Protein AF-A0AA44J1Y9-F1 (afdb_monomer_lite)

Secondary structure (DSSP, 8-state):
----PPPPPHHHHHHHHHHHHHHHHHHHHHHHHHHHTT---TTHHHHHHHHHHHHHHHHHHHHHHHHHHHHHHHHHHHHHHHHHHHHHHHHHHHHHHHHHHHHHHHHHHHHHHHHHHHHHHHHHHHHHHHHHHHHHHHHTT------GGGSHHHHHHHHHHHHHHHHHTT--SSSEETTEE----TT--S-HHHHHHHHHHHHIIIIIHHHHHHHHHHSPP------

Foldseek 3Di:
DDDPDDQDALVRLVVVLVVLVVVLVVLVVVVVVCVVVVHDRPCPVVNVVSVVVNVVSVVSSVVNVVVVVVVVVVVVVVVVVVVVVVVVVVVVVVVVVVVVVVVVVVVVVVVVVVVVVVVLVVLVVVVVVLVVCQVVLVVLVQDDDDLVCSDPVNSVVLVLLVVQCVQVVVVDPAQDDVPDGHDDDPPDDDDSVVVSCVSRVCCVVVRVVVSVVSSVVVDDDPDPPPD

Sequence (227 aa):
MSQKVPLVSSDDLKAQKRVAEERLDVLRHEQVAALEEGREFEHNGEILLTSERIDALKKAVERAEKREDDARERRIRELERKRLEQIRSKAVSLVEKRNEALQDAEGAMSQTIEAIQRYLKANDDLAGMMQHAKPIFARHGVGDQEYSEFGVGNVQQRLSLYLSLAFDSLDLQQNHLGQVTWHSNPGVRGSWNENETKAISGLFNGVFLRGIDHVLKELPELADEKA

Radius of gyration: 49.11 Å; chains: 1; bounding box: 110×44×128 Å

Organism: NCBI:txid648995

pLDDT: mean 86.72, std 11.3, range [33.59, 97.88]

Structure (mmCIF, N/CA/C/O backbone):
data_AF-A0AA44J1Y9-F1
#
_entry.id   AF-A0AA44J1Y9-F1
#
loop_
_atom_site.group_PDB
_atom_site.id
_atom_site.type_symbol
_atom_site.label_atom_id
_atom_site.label_alt_id
_atom_site.label_comp_id
_atom_site.label_asym_id
_atom_site.label_entity_id
_atom_site.label_seq_id
_atom_site.pdbx_PDB_ins_code
_atom_site.Cartn_x
_atom_site.Cartn_y
_atom_site.Cartn_z
_atom_site.occupancy
_atom_site.B_iso_or_equiv
_atom_site.auth_seq_id
_atom_site.auth_comp_id
_atom_site.auth_asym_id
_atom_site.auth_atom_id
_atom_site.pdbx_PDB_model_num
ATOM 1 N N . MET A 1 1 ? -6.570 -27.097 53.087 1.00 33.59 1 MET A N 1
ATOM 2 C CA . MET A 1 1 ? -7.370 -26.658 51.925 1.00 33.59 1 MET A CA 1
ATOM 3 C C . MET A 1 1 ? -8.646 -26.027 52.456 1.00 33.59 1 MET A C 1
ATOM 5 O O . MET A 1 1 ? -9.456 -26.740 53.027 1.00 33.59 1 MET A O 1
ATOM 9 N N . SER A 1 2 ? -8.776 -24.701 52.389 1.00 36.69 2 SER A N 1
ATOM 10 C CA . SER A 1 2 ? -9.967 -24.007 52.895 1.00 36.69 2 SER A CA 1
ATOM 11 C C . SER A 1 2 ? -11.053 -24.063 51.822 1.00 36.69 2 SER A C 1
ATOM 13 O O . SER A 1 2 ? -10.869 -23.502 50.740 1.00 36.69 2 SER A O 1
ATOM 15 N N . GLN A 1 3 ? -12.138 -24.797 52.085 1.00 42.19 3 GLN A N 1
ATOM 16 C CA . GLN A 1 3 ? -13.338 -24.777 51.251 1.00 42.19 3 GLN A CA 1
ATOM 17 C C . GLN A 1 3 ? -13.877 -23.342 51.252 1.00 42.19 3 GLN A C 1
ATOM 19 O O . GLN A 1 3 ? -14.463 -22.886 52.231 1.00 42.19 3 GLN A O 1
ATOM 24 N N . LYS A 1 4 ? -13.629 -22.596 50.168 1.00 47.44 4 LYS A N 1
ATOM 25 C CA . LYS A 1 4 ? -14.239 -21.282 49.958 1.00 47.44 4 LYS A CA 1
ATOM 26 C C . LYS A 1 4 ? -15.742 -21.495 49.813 1.00 47.44 4 LYS A C 1
ATOM 28 O O . LYS A 1 4 ? -16.200 -21.926 48.760 1.00 47.44 4 LYS A O 1
ATOM 33 N N . VAL A 1 5 ? -16.481 -21.210 50.881 1.00 57.66 5 VAL A N 1
ATOM 34 C CA . VAL A 1 5 ? -17.943 -21.136 50.856 1.00 57.66 5 VAL A CA 1
ATOM 35 C C . VAL A 1 5 ? -18.339 -20.162 49.737 1.00 57.66 5 VAL A C 1
ATOM 37 O O . VAL A 1 5 ? -17.822 -19.037 49.719 1.00 57.66 5 VAL A O 1
ATOM 40 N N . PRO A 1 6 ? -19.185 -20.576 48.778 1.00 63.31 6 PRO A N 1
ATOM 41 C CA . PRO A 1 6 ? -19.657 -19.682 47.734 1.00 63.31 6 PRO A CA 1
ATOM 42 C C . PRO A 1 6 ? -20.404 -18.517 48.387 1.00 63.31 6 PRO A C 1
ATOM 44 O O . PRO A 1 6 ? -21.289 -18.703 49.220 1.00 63.31 6 PRO A O 1
ATOM 47 N N . LEU A 1 7 ? -19.981 -17.301 48.056 1.00 73.56 7 LEU A N 1
ATOM 48 C CA . LEU A 1 7 ? -20.590 -16.084 48.573 1.00 73.56 7 LEU A CA 1
ATOM 49 C C . LEU A 1 7 ? -21.950 -15.886 47.898 1.00 73.56 7 LEU A C 1
ATOM 51 O O . LEU A 1 7 ? -22.040 -15.952 46.676 1.00 73.56 7 LEU A O 1
ATOM 55 N N . VAL A 1 8 ? -22.978 -15.639 48.707 1.00 81.25 8 VAL A N 1
ATOM 56 C CA . VAL A 1 8 ? -24.351 -15.360 48.262 1.00 81.25 8 VAL A CA 1
ATOM 57 C C . VAL A 1 8 ? -24.379 -14.071 47.425 1.00 81.25 8 VAL A C 1
ATOM 59 O O . VAL A 1 8 ? -23.669 -13.114 47.764 1.00 81.25 8 VAL A O 1
ATOM 62 N N . SER A 1 9 ? -25.157 -14.060 46.336 1.00 85.69 9 SER A N 1
ATOM 63 C CA . SER A 1 9 ? -25.269 -12.911 45.426 1.00 85.69 9 SER A CA 1
ATOM 64 C C . SER A 1 9 ? -25.980 -11.722 46.082 1.00 85.69 9 SER A C 1
ATOM 66 O O . SER A 1 9 ? -26.717 -11.886 47.061 1.00 85.69 9 SER A O 1
ATOM 68 N N . SER A 1 10 ? -25.766 -10.511 45.558 1.00 87.31 10 SER A N 1
ATOM 69 C CA . SER A 1 10 ? -26.481 -9.325 46.047 1.00 87.31 10 SER A CA 1
ATOM 70 C C . SER A 1 10 ? -28.001 -9.462 45.881 1.00 87.31 10 SER A C 1
ATOM 72 O O . SER A 1 10 ? -28.746 -9.051 46.772 1.00 87.31 10 SER A O 1
ATOM 74 N N . ASP A 1 11 ? -28.459 -10.111 44.809 1.00 86.94 11 ASP A N 1
ATOM 75 C CA . ASP A 1 11 ? -29.877 -10.347 44.524 1.00 86.94 11 ASP A CA 1
ATOM 76 C C . ASP A 1 11 ? -30.517 -11.331 45.512 1.00 86.94 11 ASP A C 1
ATOM 78 O O . ASP A 1 11 ? -31.601 -11.063 46.037 1.00 86.94 11 ASP A O 1
ATOM 82 N N . ASP A 1 12 ? -29.818 -12.413 45.864 1.00 88.38 12 ASP A N 1
ATOM 83 C CA . ASP A 1 12 ? -30.281 -13.365 46.881 1.00 88.38 12 ASP A CA 1
ATOM 84 C C . ASP A 1 12 ? -30.374 -12.704 48.268 1.00 88.38 12 ASP A C 1
ATOM 86 O O . ASP A 1 12 ? -31.326 -12.932 49.018 1.00 88.38 12 ASP A O 1
ATOM 90 N N . LEU A 1 13 ? -29.410 -11.842 48.618 1.00 89.00 13 LEU A N 1
ATOM 91 C CA . LEU A 1 13 ? -29.427 -11.095 49.881 1.00 89.00 13 LEU A CA 1
ATOM 92 C C . LEU A 1 13 ? -30.537 -10.034 49.911 1.00 89.00 13 LEU A C 1
ATOM 94 O O . LEU A 1 13 ? -31.159 -9.835 50.955 1.00 89.00 13 LEU A O 1
ATOM 98 N N . LYS A 1 14 ? -30.836 -9.386 48.777 1.00 90.12 14 LYS A N 1
ATOM 99 C CA . LYS A 1 14 ? -31.989 -8.478 48.633 1.00 90.12 14 LYS A CA 1
ATOM 100 C C . LYS A 1 14 ? -33.311 -9.221 48.785 1.00 90.12 14 LYS A C 1
ATOM 102 O O . LYS A 1 14 ? -34.207 -8.709 49.453 1.00 90.12 14 LYS A O 1
ATOM 107 N N . ALA A 1 15 ? -33.431 -10.417 48.211 1.00 91.44 15 ALA A N 1
ATOM 108 C CA . ALA A 1 15 ? -34.616 -11.255 48.362 1.00 91.44 15 ALA A CA 1
ATOM 109 C C . ALA A 1 15 ? -34.821 -11.668 49.828 1.00 91.44 15 ALA A C 1
ATOM 111 O O . ALA A 1 15 ? -35.907 -11.492 50.373 1.00 91.44 15 ALA A O 1
ATOM 112 N N . GLN A 1 16 ? -33.759 -12.117 50.506 1.00 89.50 16 GLN A N 1
ATOM 113 C CA . GLN A 1 16 ? -33.808 -12.439 51.938 1.00 89.50 16 GLN A CA 1
ATOM 114 C C . GLN A 1 16 ? -34.149 -11.222 52.804 1.00 89.50 16 GLN A C 1
ATOM 116 O O . GLN A 1 16 ? -34.868 -11.358 53.793 1.00 89.50 16 GLN A O 1
ATOM 121 N N . LYS A 1 17 ? -33.648 -10.037 52.436 1.00 92.44 17 LYS A N 1
ATOM 122 C CA . LYS A 1 17 ? -33.979 -8.781 53.109 1.00 92.44 17 LYS A CA 1
ATOM 123 C C . LYS A 1 17 ? -35.464 -8.445 52.958 1.00 92.44 17 LYS A C 1
ATOM 125 O O . LYS A 1 17 ? -36.093 -8.177 53.972 1.00 92.44 17 LYS A O 1
ATOM 130 N N . ARG A 1 18 ? -36.029 -8.531 51.745 1.00 92.62 18 ARG A N 1
ATOM 131 C CA . ARG A 1 18 ? -37.467 -8.294 51.511 1.00 92.62 18 ARG A CA 1
ATOM 132 C C . ARG A 1 18 ? -38.344 -9.235 52.329 1.00 92.62 18 ARG A C 1
ATOM 134 O O . ARG A 1 18 ? -39.249 -8.772 53.003 1.00 92.62 18 ARG A O 1
ATOM 141 N N . VAL A 1 19 ? -38.018 -10.528 52.352 1.00 93.12 19 VAL A N 1
ATOM 142 C CA . VAL A 1 19 ? -38.755 -11.518 53.159 1.00 93.12 19 VAL A CA 1
ATOM 143 C C . VAL A 1 19 ? -38.681 -11.193 54.659 1.00 93.12 19 VAL A C 1
ATOM 145 O O . VAL A 1 19 ? -39.656 -11.367 55.385 1.00 93.12 19 VAL A O 1
ATOM 148 N N . ALA A 1 20 ? -37.531 -10.714 55.146 1.00 90.62 20 ALA A N 1
ATOM 149 C CA . ALA A 1 20 ? -37.386 -10.301 56.541 1.00 90.62 20 ALA A CA 1
ATOM 150 C C . ALA A 1 20 ? -38.154 -9.003 56.855 1.00 90.62 20 ALA A C 1
ATOM 152 O O . ALA A 1 20 ? -38.749 -8.912 57.926 1.00 90.62 20 ALA A O 1
ATOM 153 N N . GLU A 1 21 ? -38.171 -8.032 55.935 1.00 91.56 21 GLU A N 1
ATOM 154 C CA . GLU A 1 21 ? -38.978 -6.805 56.033 1.00 91.56 21 GLU A CA 1
ATOM 155 C C . GLU A 1 21 ? -40.479 -7.138 56.069 1.00 91.56 21 GLU A C 1
ATOM 157 O O . GLU A 1 21 ? -41.170 -6.708 56.986 1.00 91.56 21 GLU A O 1
ATOM 162 N N . GLU A 1 22 ? -40.954 -8.004 55.170 1.00 93.31 22 GLU A N 1
ATOM 163 C CA . GLU A 1 22 ? -42.343 -8.486 55.150 1.00 93.31 22 GLU A CA 1
ATOM 164 C C . GLU A 1 22 ? -42.725 -9.186 56.466 1.00 93.31 22 GLU A C 1
ATOM 166 O O . GLU A 1 22 ? -43.792 -8.929 57.024 1.00 93.31 22 GLU A O 1
ATOM 171 N N . ARG A 1 23 ? -41.845 -10.034 57.022 1.00 91.81 23 ARG A N 1
ATOM 172 C CA . ARG A 1 23 ? -42.087 -10.685 58.323 1.00 91.81 23 ARG A CA 1
ATOM 173 C C . ARG A 1 23 ? -42.119 -9.680 59.474 1.00 91.81 23 ARG A C 1
ATOM 175 O O . ARG A 1 23 ? -42.925 -9.848 60.387 1.00 91.81 23 ARG A O 1
ATOM 182 N N . LEU A 1 24 ? -41.261 -8.661 59.449 1.00 91.56 24 LEU A N 1
ATOM 183 C CA . LEU A 1 24 ? -41.256 -7.609 60.464 1.00 91.56 24 LEU A CA 1
ATOM 184 C C . LEU A 1 24 ? -42.553 -6.793 60.424 1.00 91.56 24 LEU A C 1
ATOM 186 O O . LEU A 1 24 ? -43.094 -6.475 61.481 1.00 91.56 24 LEU A O 1
ATOM 190 N N . ASP A 1 25 ? -43.059 -6.486 59.232 1.00 91.44 25 ASP A N 1
ATOM 191 C CA . ASP A 1 25 ? -44.311 -5.749 59.058 1.00 91.44 25 ASP A CA 1
ATOM 192 C C . ASP A 1 25 ? -45.516 -6.555 59.559 1.00 91.44 25 ASP A C 1
ATOM 194 O O . ASP A 1 25 ? -46.358 -6.010 60.275 1.00 91.44 25 ASP A O 1
ATOM 198 N N . VAL A 1 26 ? -45.555 -7.867 59.287 1.00 92.62 26 VAL A N 1
ATOM 199 C CA . VAL A 1 26 ? -46.568 -8.779 59.852 1.00 92.62 26 VAL A CA 1
ATOM 200 C C . VAL A 1 26 ? -46.508 -8.787 61.383 1.00 92.62 26 VAL A C 1
ATOM 202 O O . VAL A 1 26 ? -47.526 -8.561 62.031 1.00 92.62 26 VAL A O 1
ATOM 205 N N . LEU A 1 27 ? -45.319 -8.965 61.969 1.00 89.56 27 LEU A N 1
ATOM 206 C CA . LEU A 1 27 ? -45.142 -8.982 63.427 1.00 89.56 27 LEU A CA 1
ATOM 207 C C . LEU A 1 27 ? -45.538 -7.651 64.084 1.00 89.56 27 LEU A C 1
ATOM 209 O O . LEU A 1 27 ? -46.117 -7.639 65.168 1.00 89.56 27 LEU A O 1
ATOM 213 N N . ARG A 1 28 ? -45.245 -6.518 63.437 1.00 88.69 28 ARG A N 1
ATOM 214 C CA . ARG A 1 28 ? -45.662 -5.192 63.918 1.00 88.69 28 ARG A CA 1
ATOM 215 C C . ARG A 1 28 ? -47.172 -5.008 63.843 1.00 88.69 28 ARG A C 1
ATOM 217 O O . ARG A 1 28 ? -47.746 -4.414 64.748 1.00 88.69 28 ARG A O 1
ATOM 224 N N . HIS A 1 29 ? -47.816 -5.515 62.796 1.00 90.38 29 HIS A N 1
ATOM 225 C CA . HIS A 1 29 ? -49.270 -5.470 62.683 1.00 90.38 29 HIS A CA 1
ATOM 226 C C . HIS A 1 29 ? -49.948 -6.321 63.768 1.00 90.38 29 HIS A C 1
ATOM 228 O O . HIS A 1 29 ? -50.878 -5.850 64.418 1.00 90.38 29 HIS A O 1
ATOM 234 N N . GLU A 1 30 ? -49.430 -7.524 64.035 1.00 88.19 30 GLU A N 1
ATOM 235 C CA . GLU A 1 30 ? -49.893 -8.395 65.126 1.00 88.19 30 GLU A CA 1
ATOM 236 C C . GLU A 1 30 ? -49.693 -7.751 66.509 1.00 88.19 30 GLU A C 1
ATOM 238 O O . GLU A 1 30 ? -50.572 -7.835 67.365 1.00 88.19 30 GLU A O 1
ATOM 243 N N . GLN A 1 31 ? -48.570 -7.056 66.724 1.00 87.06 31 GLN A N 1
ATOM 244 C CA . GLN A 1 31 ? -48.308 -6.307 67.956 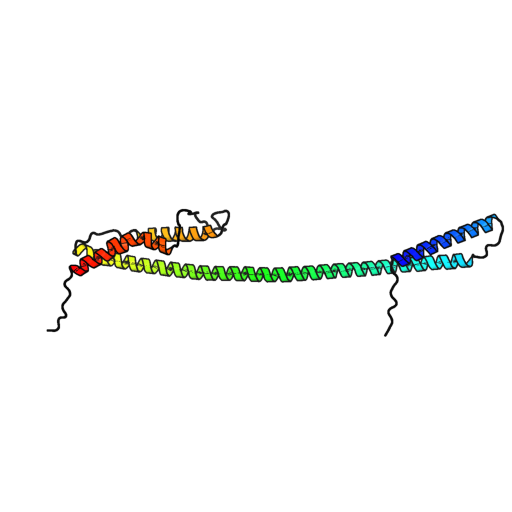1.00 87.06 31 GLN A CA 1
ATOM 245 C C . GLN A 1 31 ? -49.314 -5.167 68.160 1.00 87.06 31 GLN A C 1
ATOM 247 O O . GLN A 1 31 ? -49.804 -4.975 69.272 1.00 87.06 31 GLN A O 1
ATOM 252 N N . VAL A 1 32 ? -49.637 -4.418 67.099 1.00 88.38 32 VAL A N 1
ATOM 253 C CA . VAL A 1 32 ? -50.649 -3.351 67.148 1.00 88.38 32 VAL A CA 1
ATOM 254 C C . VAL A 1 32 ? -52.028 -3.930 67.462 1.00 88.38 32 VAL A C 1
ATOM 256 O O . VAL A 1 32 ? -52.687 -3.431 68.368 1.00 88.38 32 VAL A O 1
ATOM 259 N N . ALA A 1 33 ? -52.426 -5.020 66.802 1.00 87.50 33 ALA A N 1
ATOM 260 C CA . ALA A 1 33 ? -53.703 -5.683 67.067 1.00 87.50 33 ALA A CA 1
ATOM 261 C C . ALA A 1 33 ? -53.805 -6.199 68.516 1.00 87.50 33 ALA A C 1
ATOM 263 O O . ALA A 1 33 ? -54.815 -5.988 69.184 1.00 87.50 33 ALA A O 1
ATOM 264 N N . ALA A 1 34 ? -52.738 -6.809 69.046 1.00 84.62 34 ALA A N 1
ATOM 265 C CA . ALA A 1 34 ? -52.695 -7.259 70.439 1.00 84.62 34 ALA A CA 1
ATOM 266 C C . ALA A 1 34 ? -52.829 -6.091 71.435 1.00 84.62 34 ALA A C 1
ATOM 268 O O . ALA A 1 34 ? -53.550 -6.209 72.426 1.00 84.62 34 ALA A O 1
ATOM 269 N N . LEU A 1 35 ? -52.188 -4.950 71.150 1.00 85.50 35 LEU A N 1
ATOM 270 C CA . LEU A 1 35 ? -52.312 -3.731 71.955 1.00 85.50 35 LEU A CA 1
ATOM 271 C C . LEU A 1 35 ? -53.730 -3.143 71.911 1.00 85.50 35 LEU A C 1
ATOM 273 O O . LEU A 1 35 ? -54.240 -2.728 72.951 1.00 85.50 35 LEU A O 1
ATOM 277 N N . GLU A 1 36 ? -54.373 -3.124 70.741 1.00 84.50 36 GLU A N 1
ATOM 278 C CA . GLU A 1 36 ? -55.756 -2.650 70.572 1.00 84.50 36 GLU A CA 1
ATOM 279 C C . GLU A 1 36 ? -56.771 -3.527 71.323 1.00 84.50 36 GLU A C 1
ATOM 281 O O . GLU A 1 36 ? -57.748 -3.021 71.876 1.00 84.50 36 GLU A O 1
ATOM 286 N N . GLU A 1 37 ? -56.519 -4.833 71.399 1.00 85.69 37 GLU A N 1
ATOM 287 C CA . GLU A 1 37 ? -57.368 -5.806 72.094 1.00 85.69 37 GLU A CA 1
ATOM 288 C C . GLU A 1 37 ? -57.028 -5.975 73.587 1.00 85.69 37 GLU A C 1
ATOM 290 O O . GLU A 1 37 ? -57.700 -6.732 74.292 1.00 85.69 37 GLU A O 1
ATOM 295 N N . GLY A 1 38 ? -55.989 -5.293 74.083 1.00 76.50 38 GLY A N 1
ATOM 296 C CA . GLY A 1 38 ? -55.545 -5.372 75.478 1.00 76.50 38 GLY A CA 1
ATOM 297 C C . GLY A 1 38 ? -54.912 -6.714 75.867 1.00 76.50 38 GLY A C 1
ATOM 298 O O . GLY A 1 38 ? -54.925 -7.075 77.045 1.00 76.50 38 GLY A O 1
ATOM 299 N N . ARG A 1 39 ? -54.381 -7.464 74.894 1.00 83.44 39 ARG A N 1
ATOM 300 C CA . ARG A 1 39 ? -53.685 -8.745 75.093 1.00 83.44 39 ARG A CA 1
ATOM 301 C C . ARG A 1 39 ? -52.169 -8.538 75.132 1.00 83.44 39 ARG A C 1
ATOM 303 O O . ARG A 1 39 ? -51.634 -7.645 74.478 1.00 83.44 39 ARG A O 1
ATOM 310 N N . GLU A 1 40 ? -51.456 -9.372 75.889 1.00 76.00 40 GLU A N 1
ATOM 311 C CA . GLU A 1 40 ? -49.990 -9.374 75.849 1.00 76.00 40 GLU A CA 1
ATOM 312 C C . GLU A 1 40 ? -49.496 -9.942 74.513 1.00 76.00 40 GLU A C 1
ATOM 314 O O . GLU A 1 40 ? -49.974 -10.971 74.038 1.00 76.00 40 GLU A O 1
ATOM 319 N N . PHE A 1 41 ? -48.530 -9.261 73.898 1.00 82.12 41 PHE A N 1
ATOM 320 C CA . PHE A 1 41 ? -47.906 -9.714 72.660 1.00 82.12 41 PHE A CA 1
ATOM 321 C C . PHE A 1 41 ? -46.695 -10.607 72.959 1.00 82.12 41 PHE A C 1
ATOM 323 O O . PHE A 1 41 ? -45.686 -10.148 73.499 1.00 82.12 41 PHE A O 1
ATOM 330 N N . GLU A 1 42 ? -46.779 -11.877 72.567 1.00 78.31 42 GLU A N 1
ATOM 331 C CA . GLU A 1 42 ? -45.790 -12.907 72.915 1.00 78.31 42 GLU A CA 1
ATOM 332 C C . GLU A 1 42 ? -44.485 -12.818 72.093 1.00 78.31 42 GLU A C 1
ATOM 334 O O . GLU A 1 42 ? -43.432 -13.268 72.546 1.00 78.31 42 GLU A O 1
ATOM 339 N N . HIS A 1 43 ? -44.501 -12.177 70.916 1.00 82.69 43 HIS A N 1
ATOM 340 C CA . HIS A 1 43 ? -43.392 -12.224 69.946 1.00 82.69 43 HIS A CA 1
ATOM 341 C C . HIS A 1 43 ? -42.473 -10.984 69.942 1.00 82.69 43 HIS A C 1
ATOM 343 O O . HIS A 1 43 ? -41.770 -10.727 68.963 1.00 82.69 43 HIS A O 1
ATOM 349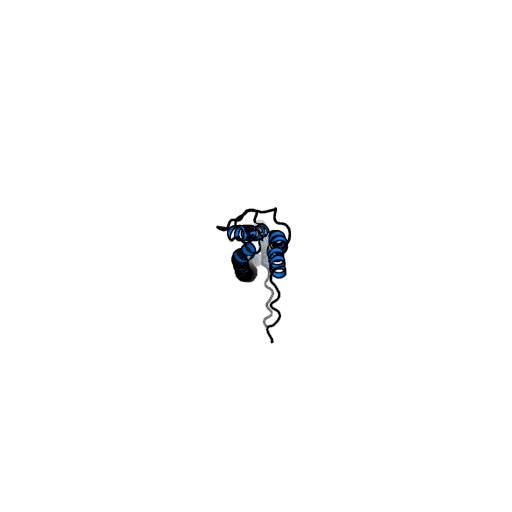 N N . ASN A 1 44 ? -42.412 -10.202 71.029 1.00 78.62 44 ASN A N 1
ATOM 350 C CA . ASN A 1 44 ? -41.547 -9.007 71.107 1.00 78.62 44 ASN A CA 1
ATOM 351 C C . ASN A 1 44 ? -40.059 -9.309 70.815 1.00 78.62 44 ASN A C 1
ATOM 353 O O . ASN A 1 44 ? -39.366 -8.502 70.193 1.00 78.62 44 ASN A O 1
ATOM 357 N N . GLY A 1 45 ? -39.568 -10.485 71.222 1.00 82.31 45 GLY A N 1
ATOM 358 C CA . GLY A 1 45 ? -38.202 -10.928 70.921 1.00 82.31 45 GLY A CA 1
ATOM 359 C C . GLY A 1 45 ? -37.960 -11.204 69.431 1.00 82.31 45 GLY A C 1
ATOM 360 O O . GLY A 1 45 ? -36.871 -10.931 68.926 1.00 82.31 45 GLY A O 1
ATOM 361 N N . GLU A 1 46 ? -38.974 -11.676 68.697 1.00 84.50 46 GLU A N 1
ATOM 362 C CA . GLU A 1 46 ? -38.875 -11.920 67.251 1.00 84.50 46 GLU A CA 1
ATOM 363 C C . GLU A 1 46 ? -38.765 -10.616 66.458 1.00 84.50 46 GLU A C 1
ATOM 365 O O . GLU A 1 46 ? -38.050 -10.576 65.457 1.00 84.50 46 GLU A O 1
ATOM 370 N N . ILE A 1 47 ? -39.408 -9.535 66.915 1.00 85.44 47 ILE A N 1
ATOM 371 C CA . ILE A 1 47 ? -39.283 -8.199 66.308 1.00 85.44 47 ILE A CA 1
ATOM 372 C C . ILE A 1 47 ? -37.836 -7.702 66.400 1.00 85.44 47 ILE A C 1
ATOM 374 O O . ILE A 1 47 ? -37.275 -7.264 65.395 1.00 85.44 47 ILE A O 1
ATOM 378 N N . LEU A 1 48 ? -37.216 -7.807 67.581 1.00 87.62 48 LEU A N 1
ATOM 379 C CA . LEU A 1 48 ? -35.815 -7.423 67.796 1.00 87.62 48 LEU A CA 1
ATOM 380 C C . LEU A 1 48 ? -34.867 -8.244 66.914 1.00 87.62 48 LEU A C 1
ATOM 382 O O . LEU A 1 48 ? -34.085 -7.672 66.157 1.00 87.62 48 LEU A O 1
ATOM 386 N N . LEU A 1 49 ? -35.000 -9.573 66.934 1.00 89.69 49 LEU A N 1
ATOM 387 C CA . LEU A 1 49 ? -34.174 -10.472 66.122 1.00 89.69 49 LEU A CA 1
ATOM 388 C C . LEU A 1 49 ? -34.355 -10.234 64.617 1.00 89.69 49 LEU A C 1
ATOM 390 O O . LEU A 1 49 ? -33.384 -10.261 63.859 1.00 89.69 49 LEU A O 1
ATOM 394 N N . THR A 1 50 ? -35.585 -9.980 64.164 1.00 88.44 50 THR A N 1
ATOM 395 C CA . THR A 1 50 ? -35.870 -9.710 62.747 1.00 88.44 50 THR A CA 1
ATOM 396 C C . THR A 1 50 ? -35.332 -8.340 62.329 1.00 88.44 50 THR A C 1
ATOM 398 O O . THR A 1 50 ? -34.762 -8.221 61.246 1.00 88.44 50 THR A O 1
ATOM 401 N N . SER A 1 51 ? -35.414 -7.328 63.199 1.00 88.44 51 SER A N 1
ATOM 402 C CA . SER A 1 51 ? -34.809 -6.007 62.976 1.00 88.44 51 SER A CA 1
ATOM 403 C C . SER A 1 51 ? -33.285 -6.092 62.854 1.00 88.44 51 SER A C 1
ATOM 405 O O . SER A 1 51 ? -32.713 -5.592 61.886 1.00 88.44 51 SER A O 1
ATOM 407 N N . GLU A 1 52 ? -32.616 -6.779 63.783 1.00 91.31 52 GLU A N 1
ATOM 408 C CA . GLU A 1 52 ? -31.163 -6.995 63.728 1.00 91.31 52 GLU A CA 1
ATOM 409 C C . GLU A 1 52 ? -30.754 -7.790 62.482 1.00 91.31 52 GLU A C 1
ATOM 411 O O . GLU A 1 52 ? -29.745 -7.487 61.836 1.00 91.31 52 GLU A O 1
ATOM 416 N N . ARG A 1 53 ? -31.566 -8.780 62.093 1.00 91.69 53 ARG A N 1
ATOM 417 C CA . ARG A 1 53 ? -31.372 -9.539 60.856 1.00 91.69 53 ARG A CA 1
ATOM 418 C C . ARG A 1 53 ? -31.489 -8.647 59.620 1.00 91.69 53 ARG A C 1
ATOM 420 O O . ARG A 1 53 ? -30.671 -8.797 58.714 1.00 91.69 53 ARG A O 1
ATOM 427 N N . ILE A 1 54 ? -32.446 -7.720 59.567 1.00 91.38 54 ILE A N 1
ATOM 428 C CA . ILE A 1 54 ? -32.580 -6.752 58.464 1.00 91.38 54 ILE A CA 1
ATOM 429 C C . ILE A 1 54 ? -31.350 -5.843 58.391 1.00 91.38 54 ILE A C 1
ATOM 431 O O . ILE A 1 54 ? -30.813 -5.644 57.300 1.00 91.38 54 ILE A O 1
ATOM 435 N N . ASP A 1 55 ? -30.846 -5.350 59.523 1.00 91.88 55 ASP A N 1
ATOM 436 C CA . ASP A 1 55 ? -29.640 -4.513 59.558 1.00 91.88 55 ASP A CA 1
ATOM 437 C C . ASP A 1 55 ? -28.385 -5.276 59.113 1.00 91.88 55 ASP A C 1
ATOM 439 O O . ASP A 1 55 ? -27.554 -4.754 58.355 1.00 91.88 55 ASP A O 1
ATOM 443 N N . ALA A 1 56 ? -28.252 -6.534 59.538 1.00 92.31 56 ALA A N 1
ATOM 444 C CA . ALA A 1 56 ? -27.188 -7.422 59.086 1.00 92.31 56 ALA A CA 1
ATOM 445 C C . ALA A 1 56 ? -27.285 -7.694 57.575 1.00 92.31 56 ALA A C 1
ATOM 447 O O . ALA A 1 56 ? -26.275 -7.604 56.871 1.00 92.31 56 ALA A O 1
ATOM 448 N N . LEU A 1 57 ? -28.492 -7.962 57.062 1.00 91.62 57 LEU A N 1
ATOM 449 C CA . LEU A 1 57 ? -28.747 -8.175 55.636 1.00 91.62 57 LEU A CA 1
ATOM 450 C C . LEU A 1 57 ? -28.482 -6.910 54.819 1.00 91.62 57 LEU A C 1
ATOM 452 O O . LEU A 1 57 ? -27.865 -7.000 53.764 1.00 91.62 57 LEU A O 1
ATOM 456 N N . LYS A 1 58 ? -28.845 -5.725 55.315 1.00 93.44 58 LYS A N 1
ATOM 457 C CA . LYS A 1 58 ? -28.552 -4.447 54.653 1.00 93.44 58 LYS A CA 1
ATOM 458 C C . LYS A 1 58 ? -27.046 -4.246 54.467 1.00 93.44 58 LYS A C 1
ATOM 460 O O . LYS A 1 58 ? -26.593 -4.015 53.349 1.00 93.44 58 LYS A O 1
ATOM 465 N N . LYS A 1 59 ? -26.256 -4.436 55.530 1.00 93.12 59 LYS A N 1
ATOM 466 C CA . LYS A 1 59 ? -24.784 -4.374 55.449 1.00 93.12 59 LYS A CA 1
ATOM 467 C C . LYS A 1 59 ? -24.205 -5.469 54.548 1.00 93.12 59 LYS A C 1
ATOM 469 O O . LYS A 1 59 ? -23.182 -5.253 53.896 1.00 93.12 59 LYS A O 1
ATOM 474 N N . ALA A 1 60 ? -24.817 -6.654 54.522 1.00 90.19 60 ALA A N 1
ATOM 475 C CA . ALA A 1 60 ? -24.398 -7.746 53.649 1.00 90.19 60 ALA A CA 1
ATOM 476 C C . ALA A 1 60 ? -24.665 -7.433 52.166 1.00 90.19 60 ALA A C 1
ATOM 478 O O . ALA A 1 60 ? -23.781 -7.685 51.349 1.00 90.19 60 ALA A O 1
ATOM 479 N N . VAL A 1 61 ? -25.819 -6.837 51.836 1.00 92.12 61 VAL A N 1
ATOM 480 C CA . VAL A 1 61 ? -26.169 -6.372 50.482 1.00 92.12 61 VAL A CA 1
ATOM 481 C C . VAL A 1 61 ? -25.169 -5.324 50.006 1.00 92.12 61 VAL A C 1
ATOM 483 O O . VAL A 1 61 ? -24.551 -5.533 48.969 1.00 92.12 61 VAL A O 1
ATOM 486 N N . GLU A 1 62 ? -24.909 -4.273 50.790 1.00 92.44 62 GLU A N 1
ATOM 487 C CA . GLU A 1 62 ? -23.952 -3.214 50.416 1.00 92.44 62 GLU A CA 1
ATOM 488 C C . GLU A 1 62 ? -22.549 -3.781 50.121 1.00 92.44 62 GLU A C 1
ATOM 490 O O . GLU A 1 62 ? -21.879 -3.400 49.158 1.00 92.44 62 GLU A O 1
ATOM 495 N N . ARG A 1 63 ? -22.089 -4.748 50.928 1.00 90.56 63 ARG A N 1
ATOM 496 C CA . ARG A 1 63 ? -20.808 -5.436 50.695 1.00 90.56 63 ARG A CA 1
ATOM 497 C C . ARG A 1 63 ? -20.848 -6.366 49.483 1.00 90.56 63 ARG A C 1
ATOM 499 O O . ARG A 1 63 ? -19.812 -6.573 48.853 1.00 90.56 63 ARG A O 1
ATOM 506 N N . ALA A 1 64 ? -21.983 -6.995 49.194 1.00 90.12 64 ALA A N 1
ATOM 507 C CA . ALA A 1 64 ? -22.141 -7.859 48.031 1.00 90.12 64 ALA A CA 1
ATOM 508 C C . ALA A 1 64 ? -22.137 -7.041 46.736 1.00 90.12 64 ALA A C 1
ATOM 510 O O . ALA A 1 64 ? -21.331 -7.348 45.862 1.00 90.12 64 ALA A O 1
ATOM 511 N N . GLU A 1 65 ? -22.910 -5.957 46.675 1.00 90.94 65 GLU A N 1
ATOM 512 C CA . GLU A 1 65 ? -22.948 -5.028 45.538 1.00 90.94 65 GLU A CA 1
ATOM 513 C C . GLU A 1 65 ? -21.564 -4.453 45.247 1.00 90.94 65 GLU A C 1
ATOM 515 O O . GLU A 1 65 ? -21.059 -4.597 44.138 1.00 90.94 65 GLU A O 1
ATOM 520 N N . LYS A 1 66 ? -20.870 -3.936 46.271 1.00 93.38 66 LYS A N 1
ATOM 521 C CA . LYS A 1 66 ? -19.514 -3.401 46.094 1.00 93.38 66 LYS A CA 1
ATOM 522 C C . LYS A 1 66 ? -18.542 -4.427 45.500 1.00 93.38 66 LYS A C 1
ATOM 524 O O . LYS A 1 66 ? -17.725 -4.089 44.652 1.00 93.38 66 LYS A O 1
ATOM 529 N N . ARG A 1 67 ? -18.616 -5.694 45.928 1.00 90.31 67 ARG A N 1
ATOM 530 C CA . ARG A 1 67 ? -17.759 -6.764 45.382 1.00 90.31 67 ARG A CA 1
ATOM 531 C C . ARG A 1 67 ? -18.122 -7.121 43.944 1.00 90.31 67 ARG A C 1
ATOM 533 O O . ARG A 1 67 ? -17.224 -7.439 43.166 1.00 90.31 67 ARG A O 1
ATOM 540 N N . GLU A 1 68 ? -19.408 -7.128 43.613 1.00 90.31 68 GLU A N 1
ATOM 541 C CA . GLU A 1 68 ? -19.895 -7.406 42.261 1.00 90.31 68 GLU A CA 1
ATOM 542 C C . GLU A 1 68 ? -19.507 -6.285 41.291 1.00 90.31 68 GLU A C 1
ATOM 544 O O . GLU A 1 68 ? -19.025 -6.582 40.195 1.00 90.31 68 GLU A O 1
ATOM 549 N N . ASP A 1 69 ? -19.615 -5.028 41.718 1.00 91.19 69 ASP A N 1
ATOM 550 C CA . ASP A 1 69 ? -19.182 -3.859 40.951 1.00 91.19 69 ASP A CA 1
ATOM 551 C C . ASP A 1 69 ? -17.662 -3.848 40.760 1.00 91.19 69 ASP A C 1
ATOM 553 O O . ASP A 1 69 ? -17.193 -3.773 39.623 1.00 91.19 69 ASP A O 1
ATOM 557 N N . ASP A 1 70 ? -16.880 -4.064 41.825 1.00 92.81 70 ASP A N 1
ATOM 558 C CA . ASP A 1 70 ? -15.419 -4.197 41.734 1.00 92.81 70 ASP A CA 1
ATOM 559 C C . ASP A 1 70 ? -15.017 -5.332 40.770 1.00 92.81 70 ASP A C 1
ATOM 561 O O . ASP A 1 70 ? -14.066 -5.209 39.992 1.00 92.81 70 ASP A O 1
ATOM 565 N N . ALA A 1 71 ? -15.726 -6.466 40.808 1.00 90.56 71 ALA A N 1
ATOM 566 C CA . ALA A 1 71 ? -15.478 -7.590 39.910 1.00 90.56 71 ALA A CA 1
ATOM 567 C C . ALA A 1 71 ? -15.858 -7.260 38.460 1.00 90.56 71 ALA A C 1
ATOM 569 O O . ALA A 1 71 ? -15.142 -7.658 37.536 1.00 90.56 71 ALA A O 1
ATOM 570 N N . ARG A 1 72 ? -16.957 -6.531 38.245 1.00 90.19 72 ARG A N 1
ATOM 571 C CA . ARG A 1 72 ? -17.393 -6.075 36.922 1.00 90.19 72 ARG A CA 1
ATOM 572 C C . ARG A 1 72 ? -16.396 -5.086 36.333 1.00 90.19 72 ARG A C 1
ATOM 574 O O . ARG A 1 72 ? -15.970 -5.281 35.197 1.00 90.19 72 ARG A O 1
ATOM 581 N N . GLU A 1 73 ? -15.960 -4.095 37.104 1.00 93.06 73 GLU A N 1
ATOM 582 C CA . GLU A 1 73 ? -14.945 -3.134 36.672 1.00 93.06 73 GLU A CA 1
ATOM 583 C C . GLU A 1 73 ? -13.630 -3.820 36.306 1.00 93.06 73 GLU A C 1
ATOM 585 O O . GLU A 1 73 ? -13.051 -3.520 35.263 1.00 93.06 73 GLU A O 1
ATOM 590 N N . ARG A 1 74 ? -13.163 -4.779 37.116 1.00 92.44 74 ARG A N 1
ATOM 591 C CA . ARG A 1 74 ? -11.950 -5.549 36.791 1.00 92.44 74 ARG A CA 1
ATOM 592 C C . ARG A 1 74 ? -12.087 -6.285 35.464 1.00 92.44 74 ARG A C 1
ATOM 594 O O . ARG A 1 74 ? -11.179 -6.207 34.643 1.00 92.44 74 ARG A O 1
ATOM 601 N N . ARG A 1 75 ? -13.229 -6.939 35.221 1.00 91.62 75 ARG A N 1
ATOM 602 C CA . ARG A 1 75 ? -13.495 -7.617 33.941 1.00 91.62 75 ARG A CA 1
ATOM 603 C C . ARG A 1 75 ? -13.493 -6.638 32.770 1.00 91.62 75 ARG A C 1
ATOM 605 O O . ARG A 1 75 ? -12.910 -6.950 31.738 1.00 91.62 75 ARG A O 1
ATOM 612 N N . ILE A 1 76 ? -14.111 -5.467 32.926 1.00 93.25 76 ILE A N 1
ATOM 613 C CA . ILE A 1 76 ? -14.121 -4.427 31.887 1.00 93.25 76 ILE A CA 1
ATOM 614 C C . ILE A 1 76 ? -12.689 -3.979 31.579 1.00 93.25 76 ILE A C 1
ATOM 616 O O . ILE A 1 76 ? -12.274 -4.048 30.425 1.00 93.25 76 ILE A O 1
ATOM 620 N N . ARG A 1 77 ? -11.897 -3.635 32.601 1.00 93.00 77 ARG A N 1
ATOM 621 C CA . ARG A 1 77 ? -10.496 -3.213 32.428 1.00 93.00 77 ARG A CA 1
ATOM 622 C C . ARG A 1 77 ? -9.635 -4.299 31.780 1.00 93.00 77 ARG A C 1
ATOM 624 O O . ARG A 1 77 ? -8.789 -4.001 30.941 1.00 93.00 77 ARG A O 1
ATOM 631 N N . GLU A 1 78 ? -9.839 -5.566 32.139 1.00 95.00 78 GLU A N 1
ATOM 632 C CA . GLU A 1 78 ? -9.146 -6.692 31.503 1.00 95.00 78 GLU A CA 1
ATOM 633 C C . GLU A 1 78 ? -9.517 -6.843 30.022 1.00 95.00 78 GLU A C 1
ATOM 635 O O . GLU A 1 78 ? -8.640 -7.090 29.191 1.00 95.00 78 GLU A O 1
ATOM 640 N N . LEU A 1 79 ? -10.796 -6.682 29.671 1.00 94.69 79 LEU A N 1
ATOM 641 C CA . LEU A 1 79 ? -11.256 -6.726 28.281 1.00 94.69 79 LEU A CA 1
ATOM 642 C C . LEU A 1 79 ? -10.715 -5.546 27.466 1.00 94.69 79 LEU A C 1
ATOM 644 O O . LEU A 1 79 ? -10.238 -5.745 2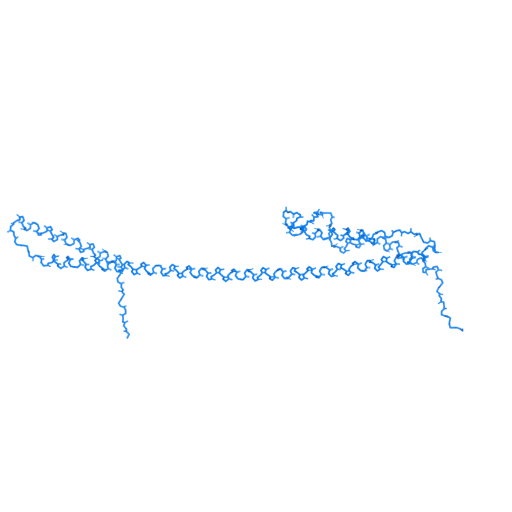6.348 1.00 94.69 79 LEU A O 1
ATOM 648 N N . GLU A 1 80 ? -10.734 -4.338 28.028 1.00 94.50 80 GLU A N 1
ATOM 649 C CA . GLU A 1 80 ? -10.151 -3.142 27.413 1.00 94.50 80 GLU A CA 1
ATOM 650 C C . GLU A 1 80 ? -8.654 -3.317 27.177 1.00 94.50 80 GLU A C 1
ATOM 652 O O . GLU A 1 80 ? -8.168 -3.064 26.074 1.00 94.50 80 GLU A O 1
ATOM 657 N N . ARG A 1 81 ? -7.929 -3.837 28.173 1.00 94.94 81 ARG A N 1
ATOM 658 C CA . ARG A 1 81 ? -6.503 -4.136 28.047 1.00 94.94 81 ARG A CA 1
ATOM 659 C C . ARG A 1 81 ? -6.231 -5.134 26.924 1.00 94.94 81 ARG A C 1
ATOM 661 O O . ARG A 1 81 ? -5.394 -4.855 26.070 1.00 94.94 81 ARG A O 1
ATOM 668 N N . LYS A 1 82 ? -6.962 -6.253 26.876 1.00 95.75 82 LYS A N 1
ATOM 669 C CA . LYS A 1 82 ? -6.826 -7.250 25.798 1.00 95.75 82 LYS A CA 1
ATOM 670 C C . LYS A 1 82 ? -7.093 -6.634 24.425 1.00 95.75 82 LYS A C 1
ATOM 672 O O . LYS A 1 82 ? -6.355 -6.891 23.477 1.00 95.75 82 LYS A O 1
ATOM 677 N N . ARG A 1 83 ? -8.120 -5.787 24.313 1.00 94.25 83 ARG A N 1
ATOM 678 C CA . ARG A 1 83 ? -8.443 -5.091 23.062 1.00 94.25 83 ARG A CA 1
ATOM 679 C C . ARG A 1 83 ? -7.337 -4.117 22.653 1.00 94.25 83 ARG A C 1
ATOM 681 O O . ARG A 1 83 ? -6.973 -4.080 21.481 1.00 94.25 83 ARG A O 1
ATOM 688 N N . LEU A 1 84 ? -6.774 -3.363 23.595 1.00 95.38 84 LEU A N 1
ATOM 689 C CA . LEU A 1 84 ? -5.652 -2.458 23.332 1.00 95.38 84 LEU A CA 1
ATOM 690 C C . LEU A 1 84 ? -4.380 -3.215 22.935 1.00 95.38 84 LEU A C 1
ATOM 692 O O . LEU A 1 84 ? -3.678 -2.776 22.030 1.00 95.38 84 LEU A O 1
ATOM 696 N N . GLU A 1 85 ? -4.100 -4.368 23.541 1.00 96.12 85 GLU A N 1
ATOM 697 C CA . GLU A 1 85 ? -2.975 -5.234 23.160 1.00 96.12 85 GLU A CA 1
ATOM 698 C C . GLU A 1 85 ? -3.140 -5.787 21.729 1.00 96.12 85 GLU A C 1
ATOM 700 O O . GLU A 1 85 ? -2.186 -5.799 20.944 1.00 96.12 85 GLU A O 1
ATOM 705 N N . GLN A 1 86 ? -4.363 -6.156 21.337 1.00 96.38 86 GLN A N 1
ATOM 706 C CA . GLN A 1 86 ? -4.682 -6.550 19.958 1.00 96.38 86 GLN A CA 1
ATOM 707 C C . GLN A 1 86 ? -4.535 -5.389 18.966 1.00 96.38 86 GLN A C 1
ATOM 709 O O . GLN A 1 86 ? -3.955 -5.556 17.894 1.00 96.38 86 GLN A O 1
ATOM 714 N N . ILE A 1 87 ? -5.024 -4.195 19.315 1.00 96.38 87 ILE A N 1
ATOM 715 C CA . ILE A 1 87 ? -4.858 -3.001 18.474 1.00 96.38 87 ILE A CA 1
ATOM 716 C C . ILE A 1 87 ? -3.374 -2.665 18.329 1.00 96.38 87 ILE A C 1
ATOM 718 O O . ILE A 1 87 ? -2.916 -2.414 17.218 1.00 96.38 87 ILE A O 1
ATOM 722 N N . ARG A 1 88 ? -2.612 -2.706 19.427 1.00 96.44 88 ARG A N 1
ATOM 723 C CA . ARG A 1 88 ? -1.176 -2.420 19.437 1.00 96.44 88 ARG A CA 1
ATOM 724 C C . ARG A 1 88 ? -0.408 -3.385 18.540 1.00 96.44 88 ARG A C 1
ATOM 726 O O . ARG A 1 88 ? 0.362 -2.931 17.703 1.00 96.44 88 ARG A O 1
ATOM 733 N N . SER A 1 89 ? -0.621 -4.691 18.691 1.00 96.50 89 SER A N 1
ATOM 734 C CA . SER A 1 89 ? 0.055 -5.699 17.860 1.00 96.50 89 SER A CA 1
ATOM 735 C C . SER A 1 89 ? -0.292 -5.542 16.379 1.00 96.50 89 SER A C 1
ATOM 737 O O . SER A 1 89 ? 0.604 -5.527 15.536 1.00 96.50 89 SER A O 1
ATOM 739 N N . LYS A 1 90 ? -1.571 -5.315 16.054 1.00 97.62 90 LYS A N 1
ATOM 740 C CA . LYS A 1 90 ? -1.995 -5.040 14.677 1.00 97.62 90 LYS A CA 1
ATOM 741 C C . LYS A 1 90 ? -1.352 -3.764 14.127 1.00 97.62 90 LYS A C 1
ATOM 743 O O . LYS A 1 90 ? -0.858 -3.784 13.005 1.00 97.62 90 LYS A O 1
ATOM 748 N N . ALA A 1 91 ? -1.322 -2.682 14.903 1.00 96.81 91 ALA A N 1
ATOM 749 C CA . ALA A 1 91 ? -0.719 -1.417 14.492 1.00 96.81 91 ALA A CA 1
ATOM 750 C C . ALA A 1 91 ? 0.779 -1.566 14.194 1.00 96.81 91 ALA A C 1
ATOM 752 O O . ALA A 1 91 ? 1.223 -1.111 13.146 1.00 96.81 91 ALA A O 1
ATOM 753 N N . VAL A 1 92 ? 1.531 -2.258 15.058 1.00 97.62 92 VAL A N 1
ATOM 754 C CA . VAL A 1 92 ? 2.959 -2.542 14.831 1.00 97.62 92 VAL A CA 1
ATOM 755 C C . VAL A 1 92 ? 3.149 -3.324 13.531 1.00 97.62 92 VAL A C 1
ATOM 757 O O . VAL A 1 92 ? 3.879 -2.867 12.659 1.00 97.62 92 VAL A O 1
ATOM 760 N N . SER A 1 93 ? 2.396 -4.413 13.336 1.00 97.56 93 SER A N 1
ATOM 761 C CA . SER A 1 93 ? 2.501 -5.224 12.113 1.00 97.56 93 SER A CA 1
ATOM 762 C C . SER A 1 93 ? 2.138 -4.459 10.833 1.00 97.56 93 SER A C 1
ATOM 764 O O . SER A 1 93 ? 2.672 -4.733 9.762 1.00 97.56 93 SER A O 1
ATOM 766 N N . LEU A 1 94 ? 1.214 -3.495 10.915 1.00 97.88 94 LEU A N 1
ATOM 767 C CA . LEU A 1 94 ? 0.842 -2.653 9.777 1.00 97.88 94 LEU A CA 1
ATOM 768 C C . LEU A 1 94 ? 1.926 -1.623 9.462 1.00 97.88 94 LEU A C 1
ATOM 770 O O . LEU A 1 94 ? 2.163 -1.344 8.291 1.00 97.88 94 LEU A O 1
ATOM 774 N N . VAL A 1 95 ? 2.579 -1.066 10.484 1.00 97.81 95 VAL A N 1
ATOM 775 C CA . VAL A 1 95 ? 3.704 -0.141 10.298 1.00 97.81 95 VAL A CA 1
ATOM 776 C C . VAL A 1 95 ? 4.898 -0.862 9.679 1.00 97.81 95 VAL A C 1
ATOM 778 O O . VAL A 1 95 ? 5.493 -0.321 8.753 1.00 97.81 95 VAL A O 1
ATOM 781 N N . GLU A 1 96 ? 5.207 -2.080 10.126 1.00 97.56 96 GLU A N 1
ATOM 782 C CA . GLU A 1 96 ? 6.265 -2.914 9.537 1.00 97.56 96 GLU A CA 1
ATOM 783 C C . GLU A 1 96 ? 5.996 -3.171 8.051 1.00 97.56 96 GLU A C 1
ATOM 785 O O . GLU A 1 96 ? 6.789 -2.751 7.214 1.00 97.56 96 GLU A O 1
ATOM 790 N N . LYS A 1 97 ? 4.815 -3.701 7.707 1.00 97.81 97 LYS A N 1
ATOM 791 C CA . LYS A 1 97 ? 4.416 -3.936 6.306 1.00 97.81 97 LYS A CA 1
ATOM 792 C C . LYS A 1 97 ? 4.435 -2.672 5.451 1.00 97.81 97 LYS A C 1
ATOM 794 O O . LYS A 1 97 ? 4.806 -2.712 4.283 1.00 97.81 97 LYS A O 1
ATOM 799 N N . ARG A 1 98 ? 4.004 -1.539 6.014 1.00 97.62 98 ARG A N 1
ATOM 800 C CA . ARG A 1 98 ? 4.040 -0.242 5.327 1.00 97.62 98 ARG A CA 1
ATOM 801 C C . ARG A 1 98 ? 5.476 0.178 5.013 1.00 97.62 98 ARG A C 1
ATOM 803 O O . ARG A 1 98 ? 5.714 0.718 3.938 1.00 97.62 98 ARG A O 1
ATOM 810 N N . ASN A 1 99 ? 6.400 -0.021 5.947 1.00 97.62 99 ASN A N 1
ATOM 811 C CA . ASN A 1 99 ? 7.799 0.351 5.762 1.00 97.62 99 ASN A CA 1
ATOM 812 C C . ASN A 1 99 ? 8.512 -0.605 4.796 1.00 97.62 99 ASN A C 1
ATOM 814 O O . ASN A 1 99 ? 9.259 -0.128 3.950 1.00 97.62 99 ASN A O 1
ATOM 818 N N . GLU A 1 100 ? 8.235 -1.909 4.868 1.00 97.81 100 GLU A N 1
ATOM 819 C CA . GLU A 1 100 ? 8.723 -2.905 3.900 1.00 97.81 100 GLU A CA 1
ATOM 820 C C . GLU A 1 100 ? 8.285 -2.546 2.476 1.00 97.81 100 GLU A C 1
ATOM 822 O O . GLU A 1 100 ? 9.120 -2.423 1.588 1.00 97.81 100 GLU A O 1
ATOM 827 N N . ALA A 1 101 ? 6.998 -2.245 2.271 1.00 96.88 101 ALA A N 1
ATOM 828 C CA . ALA A 1 101 ? 6.494 -1.832 0.962 1.00 96.88 101 ALA A CA 1
ATOM 829 C C . ALA A 1 101 ? 7.161 -0.545 0.438 1.00 96.88 101 ALA A C 1
ATOM 831 O O . ALA A 1 101 ? 7.362 -0.394 -0.766 1.00 96.88 101 ALA A O 1
ATOM 832 N N . LEU A 1 102 ? 7.508 0.393 1.329 1.00 96.69 102 LEU A N 1
ATOM 833 C CA . LEU A 1 102 ? 8.230 1.608 0.950 1.00 96.69 102 LEU A CA 1
ATOM 834 C C . LEU A 1 102 ? 9.684 1.308 0.563 1.00 96.69 102 LEU A C 1
ATOM 836 O O . LEU A 1 102 ? 10.178 1.879 -0.405 1.00 96.69 102 LEU A O 1
ATOM 840 N N . GLN A 1 103 ? 10.347 0.406 1.285 1.00 97.06 103 GLN A N 1
ATOM 841 C CA . GLN A 1 103 ? 11.701 -0.045 0.971 1.00 97.06 103 GLN A CA 1
ATOM 842 C C . GLN A 1 103 ? 11.748 -0.801 -0.366 1.00 97.06 103 GLN A C 1
ATOM 844 O O . GLN A 1 103 ? 12.649 -0.572 -1.172 1.00 97.06 103 GLN A O 1
ATOM 849 N N . ASP A 1 104 ? 10.760 -1.654 -0.637 1.00 97.38 104 ASP A N 1
ATOM 850 C CA . ASP A 1 104 ? 10.628 -2.347 -1.921 1.00 97.38 104 ASP A CA 1
ATOM 851 C C . ASP A 1 104 ? 10.429 -1.348 -3.070 1.00 97.38 104 ASP A C 1
ATOM 853 O O . ASP A 1 104 ? 11.060 -1.467 -4.124 1.00 97.38 104 ASP A O 1
ATOM 857 N N . ALA A 1 105 ? 9.594 -0.324 -2.857 1.00 94.06 105 ALA A N 1
ATOM 858 C CA . ALA A 1 105 ? 9.389 0.747 -3.826 1.00 94.06 105 ALA A CA 1
ATOM 859 C C . ALA A 1 105 ? 10.675 1.552 -4.080 1.00 94.06 105 ALA A C 1
ATOM 861 O O . ALA A 1 105 ? 10.986 1.855 -5.233 1.00 94.06 105 ALA A O 1
ATOM 862 N N . GLU A 1 106 ? 11.443 1.870 -3.033 1.00 96.00 106 GLU A N 1
ATOM 863 C CA . GLU A 1 106 ? 12.751 2.525 -3.150 1.00 96.00 106 GLU A CA 1
ATOM 864 C C . GLU A 1 106 ? 13.722 1.677 -3.984 1.00 96.00 106 GLU A C 1
ATOM 866 O O . GLU A 1 106 ? 14.293 2.173 -4.956 1.00 96.00 106 GLU A O 1
ATOM 871 N N . GLY A 1 107 ? 13.840 0.380 -3.679 1.00 97.12 107 GLY A N 1
ATOM 872 C CA . GLY A 1 107 ? 14.697 -0.540 -4.427 1.00 97.12 107 GLY A CA 1
ATOM 873 C C . GLY A 1 107 ? 14.310 -0.651 -5.905 1.00 97.12 107 GLY A C 1
ATOM 874 O O . GLY A 1 107 ? 15.175 -0.582 -6.784 1.00 97.12 107 GLY A O 1
ATOM 875 N N . ALA A 1 108 ? 13.013 -0.766 -6.201 1.00 95.81 108 ALA A N 1
ATOM 876 C CA . ALA A 1 108 ? 12.510 -0.805 -7.573 1.00 95.81 108 ALA A CA 1
ATOM 877 C C . ALA A 1 108 ? 12.770 0.512 -8.327 1.00 95.81 108 ALA A C 1
ATOM 879 O O . ALA A 1 108 ? 13.129 0.494 -9.510 1.00 95.81 108 ALA A O 1
ATOM 880 N N . MET A 1 109 ? 12.643 1.658 -7.652 1.00 94.06 109 MET A N 1
ATOM 881 C CA . MET A 1 109 ? 12.956 2.961 -8.238 1.00 94.06 109 MET A CA 1
ATOM 882 C C . MET A 1 109 ? 14.443 3.099 -8.559 1.00 94.06 109 MET A C 1
ATOM 884 O O . MET A 1 109 ? 14.779 3.515 -9.669 1.00 94.06 109 MET A O 1
ATOM 888 N N . SER A 1 110 ? 15.339 2.687 -7.659 1.00 96.94 110 SER A N 1
ATOM 889 C CA . SER A 1 110 ? 16.782 2.676 -7.928 1.00 96.94 110 SER A CA 1
ATOM 890 C C . SER A 1 110 ? 17.127 1.822 -9.150 1.00 96.94 110 SER A C 1
ATOM 892 O O . SER A 1 110 ? 17.811 2.296 -10.057 1.00 96.94 110 SER A O 1
ATOM 894 N N . GLN A 1 111 ? 16.577 0.606 -9.242 1.00 97.00 111 GLN A N 1
ATOM 895 C CA . GLN A 1 111 ? 16.776 -0.269 -10.406 1.00 97.00 111 GLN A CA 1
ATOM 896 C C . GLN A 1 111 ? 16.240 0.351 -11.704 1.00 97.00 111 GLN A C 1
ATOM 898 O O . GLN A 1 111 ? 16.861 0.225 -12.763 1.00 97.00 111 GLN A O 1
ATOM 903 N N . THR A 1 112 ? 15.103 1.045 -11.630 1.00 95.25 112 THR A N 1
ATOM 904 C CA . THR A 1 112 ? 14.504 1.742 -12.775 1.00 95.25 112 THR A CA 1
ATOM 905 C C . THR A 1 112 ? 15.398 2.888 -13.250 1.00 95.25 112 THR A C 1
ATOM 907 O O . THR A 1 112 ? 15.654 3.008 -14.448 1.00 95.25 112 THR A O 1
ATOM 910 N N . ILE A 1 113 ? 15.935 3.693 -12.328 1.00 95.50 113 ILE A N 1
ATOM 911 C CA . ILE A 1 113 ? 16.871 4.782 -12.642 1.00 95.50 113 ILE A CA 1
ATOM 912 C C . ILE A 1 113 ? 18.130 4.228 -13.320 1.00 95.50 113 ILE A C 1
ATOM 914 O O . ILE A 1 113 ? 18.532 4.733 -14.369 1.00 95.50 113 ILE A O 1
ATOM 918 N N . GLU A 1 114 ? 18.722 3.161 -12.782 1.00 97.00 114 GLU A N 1
ATOM 919 C CA . GLU A 1 114 ? 19.897 2.511 -13.378 1.00 97.00 114 GLU A CA 1
ATOM 920 C C . GLU A 1 114 ? 19.607 1.937 -14.774 1.00 97.00 114 GLU A C 1
ATOM 922 O O . GLU A 1 114 ? 20.445 2.008 -15.678 1.00 97.00 114 GLU A O 1
ATOM 927 N N . ALA A 1 115 ? 18.423 1.354 -14.982 1.00 95.81 115 ALA A N 1
ATOM 928 C CA . ALA A 1 115 ? 18.003 0.863 -16.291 1.00 95.81 115 ALA A CA 1
ATOM 929 C C . ALA A 1 115 ? 17.859 2.008 -17.308 1.00 95.81 115 ALA A C 1
ATOM 931 O O . ALA A 1 115 ? 18.368 1.893 -18.424 1.00 95.81 115 ALA A O 1
ATOM 932 N N . ILE A 1 116 ? 17.248 3.129 -16.910 1.00 95.44 116 ILE A N 1
ATOM 933 C CA . ILE A 1 116 ? 17.115 4.326 -17.754 1.00 95.44 116 ILE A CA 1
ATOM 934 C C . ILE A 1 116 ? 18.490 4.908 -18.096 1.00 95.44 116 ILE A C 1
ATOM 936 O O . ILE A 1 116 ? 18.738 5.238 -19.251 1.00 95.44 116 ILE A O 1
ATOM 940 N N . GLN A 1 117 ? 19.413 4.987 -17.135 1.00 96.06 117 GLN A N 1
ATOM 941 C CA . GLN A 1 117 ? 20.775 5.469 -17.386 1.00 96.06 117 GLN A CA 1
ATOM 942 C C . GLN A 1 117 ? 21.530 4.585 -18.384 1.00 96.06 117 GLN A C 1
ATOM 944 O O . GLN A 1 117 ? 22.176 5.099 -19.297 1.00 96.06 117 GLN A O 1
ATOM 949 N N . ARG A 1 118 ? 21.429 3.254 -18.250 1.00 96.75 118 ARG A N 1
ATOM 950 C CA . ARG A 1 118 ? 22.025 2.314 -19.215 1.00 96.75 118 ARG A CA 1
ATOM 951 C C . ARG A 1 118 ? 21.425 2.472 -20.607 1.00 96.75 118 ARG A C 1
ATOM 953 O O . ARG A 1 118 ? 22.168 2.460 -21.584 1.00 96.75 118 ARG A O 1
ATOM 960 N N . TYR A 1 119 ? 20.108 2.641 -20.689 1.00 95.38 119 TYR A N 1
ATOM 961 C CA . TYR A 1 119 ? 19.409 2.891 -21.944 1.00 95.38 119 TYR A CA 1
ATOM 962 C C . TYR A 1 119 ? 19.867 4.198 -22.609 1.00 95.38 119 TYR A C 1
ATOM 964 O O . TYR A 1 119 ? 20.232 4.185 -23.782 1.00 95.38 119 TYR A O 1
ATOM 972 N N . LEU A 1 120 ? 19.926 5.302 -21.855 1.00 94.62 120 LEU A N 1
ATOM 973 C CA . LEU A 1 120 ? 20.405 6.597 -22.351 1.00 94.62 120 LEU A CA 1
ATOM 974 C C . LEU A 1 120 ? 21.846 6.509 -22.857 1.00 94.62 120 LEU A C 1
ATOM 976 O O . LEU A 1 120 ? 22.130 6.958 -23.961 1.00 94.62 120 LEU A O 1
ATOM 980 N N . LYS A 1 121 ? 22.733 5.850 -22.102 1.00 95.56 121 LYS A N 1
ATOM 981 C CA . LYS A 1 121 ? 24.119 5.635 -22.528 1.00 95.56 121 LYS A CA 1
ATOM 982 C C . LYS A 1 121 ? 24.202 4.844 -23.836 1.00 95.56 121 LYS A C 1
ATOM 984 O O . LYS A 1 121 ? 24.927 5.242 -24.737 1.00 95.56 121 LYS A O 1
ATOM 989 N N . ALA A 1 122 ? 23.453 3.747 -23.954 1.00 94.88 122 ALA A N 1
ATOM 990 C CA . ALA A 1 122 ? 23.432 2.949 -25.180 1.00 94.88 122 ALA A CA 1
ATOM 991 C C . ALA A 1 122 ? 22.903 3.753 -26.381 1.00 94.88 122 ALA A C 1
ATOM 993 O O . ALA A 1 122 ? 23.414 3.607 -27.491 1.00 94.88 122 ALA A O 1
ATOM 994 N N . ASN A 1 123 ? 21.909 4.621 -26.162 1.00 94.12 123 ASN A N 1
ATOM 995 C CA . ASN A 1 123 ? 21.428 5.543 -27.185 1.00 94.12 123 ASN A CA 1
ATOM 996 C C . ASN A 1 123 ? 22.503 6.562 -27.590 1.00 94.12 123 ASN A C 1
ATOM 998 O O . ASN A 1 123 ? 22.691 6.787 -28.781 1.00 94.12 123 ASN A O 1
ATOM 1002 N N . ASP A 1 124 ? 23.211 7.159 -26.630 1.00 92.50 124 ASP A N 1
ATOM 1003 C CA . ASP A 1 124 ? 24.273 8.135 -26.902 1.00 92.50 124 ASP A CA 1
ATOM 1004 C C . ASP A 1 124 ? 25.442 7.501 -27.665 1.00 92.50 124 ASP A C 1
ATOM 1006 O O . ASP A 1 124 ? 25.921 8.076 -28.644 1.00 92.50 124 ASP A O 1
ATOM 1010 N N . ASP A 1 125 ? 25.853 6.290 -27.276 1.00 93.25 125 ASP A N 1
ATOM 1011 C CA . ASP A 1 125 ? 26.874 5.513 -27.984 1.00 93.25 125 ASP A CA 1
ATOM 1012 C C . ASP A 1 125 ? 26.438 5.256 -29.438 1.00 93.25 125 ASP A C 1
ATOM 1014 O O . ASP A 1 125 ? 27.206 5.476 -30.379 1.00 93.25 125 ASP A O 1
ATOM 1018 N N . LEU A 1 126 ? 25.179 4.853 -29.643 1.00 91.06 126 LEU A N 1
ATOM 1019 C CA . LEU A 1 126 ? 24.621 4.604 -30.970 1.00 91.06 126 LEU A CA 1
ATOM 1020 C C . LEU A 1 126 ? 24.524 5.885 -31.812 1.00 91.06 126 LEU A C 1
ATOM 1022 O O . LEU A 1 126 ? 24.917 5.888 -32.979 1.00 91.06 126 LEU A O 1
ATOM 1026 N N . ALA A 1 127 ? 24.051 6.984 -31.227 1.00 90.44 127 ALA A N 1
ATOM 1027 C CA . ALA A 1 127 ? 24.004 8.284 -31.884 1.00 90.44 127 ALA A CA 1
ATOM 1028 C C . ALA A 1 127 ? 25.416 8.751 -32.275 1.00 90.44 127 ALA A C 1
ATOM 1030 O O . ALA A 1 127 ? 25.619 9.227 -33.392 1.00 90.44 127 ALA A O 1
ATOM 1031 N N . GLY A 1 128 ? 26.408 8.548 -31.401 1.00 90.50 128 GLY A N 1
ATOM 1032 C CA . GLY A 1 128 ? 27.818 8.809 -31.682 1.00 90.50 128 GLY A CA 1
ATOM 1033 C C . GLY A 1 128 ? 28.332 8.000 -32.874 1.00 90.50 128 GLY A C 1
ATOM 1034 O O . GLY A 1 128 ? 28.914 8.570 -33.799 1.00 90.50 128 GLY A O 1
ATOM 1035 N N . MET A 1 129 ? 28.049 6.693 -32.918 1.00 90.81 129 MET A N 1
ATOM 1036 C CA . MET A 1 129 ? 28.393 5.840 -34.065 1.00 90.81 129 MET A CA 1
ATOM 1037 C C . MET A 1 129 ? 27.765 6.347 -35.366 1.00 90.81 129 MET A C 1
ATOM 1039 O O . MET A 1 129 ? 28.445 6.431 -36.390 1.00 90.81 129 MET A O 1
ATOM 1043 N N . MET A 1 130 ? 26.489 6.736 -35.330 1.00 89.81 130 MET A N 1
ATOM 1044 C CA . MET A 1 130 ? 25.798 7.285 -36.496 1.00 89.81 130 MET A CA 1
ATOM 1045 C C . MET A 1 130 ? 26.434 8.591 -36.981 1.00 89.81 130 MET A C 1
ATOM 1047 O O . MET A 1 130 ? 26.635 8.762 -38.182 1.00 89.81 130 MET A O 1
ATOM 1051 N N . GLN A 1 131 ? 26.810 9.490 -36.066 1.00 88.56 131 GLN A N 1
ATOM 1052 C CA . GLN A 1 131 ? 27.514 10.731 -36.406 1.00 88.56 131 GLN A CA 1
ATOM 1053 C C . GLN A 1 131 ? 28.896 10.464 -37.012 1.00 88.56 131 GLN A C 1
ATOM 1055 O O . GLN A 1 131 ? 29.271 11.104 -37.993 1.00 88.56 131 GLN A O 1
ATOM 1060 N N . HIS A 1 132 ? 29.640 9.488 -36.486 1.00 89.88 132 HIS A N 1
ATOM 1061 C CA . HIS A 1 132 ? 30.934 9.091 -37.045 1.00 89.88 132 HIS A CA 1
ATOM 1062 C C . HIS A 1 132 ? 30.820 8.438 -38.430 1.00 89.88 132 HIS A C 1
ATOM 1064 O O . HIS A 1 132 ? 31.727 8.594 -39.249 1.00 89.88 132 HIS A O 1
ATOM 1070 N N . ALA A 1 133 ? 29.712 7.753 -38.721 1.00 88.81 133 ALA A N 1
ATOM 1071 C CA . ALA A 1 133 ? 29.462 7.141 -40.024 1.00 88.81 133 ALA A CA 1
ATOM 1072 C C . ALA A 1 133 ? 29.075 8.158 -41.113 1.00 88.81 133 ALA A C 1
ATOM 1074 O O . ALA A 1 133 ? 29.397 7.944 -42.281 1.00 88.81 133 ALA A O 1
ATOM 1075 N N . LYS A 1 134 ? 28.441 9.287 -40.759 1.00 87.94 134 LYS A N 1
ATOM 1076 C CA . LYS A 1 134 ? 28.021 10.333 -41.716 1.00 87.94 134 LYS A CA 1
ATOM 1077 C C . LYS A 1 134 ? 29.096 10.757 -42.731 1.00 87.94 134 LYS A C 1
ATOM 1079 O O . LYS A 1 134 ? 28.806 10.723 -43.927 1.00 87.94 134 LYS A O 1
ATOM 1084 N N . PRO A 1 135 ? 30.331 11.133 -42.336 1.00 89.00 135 PRO A N 1
ATOM 1085 C CA . PRO A 1 135 ? 31.357 11.524 -43.304 1.00 89.00 135 PRO A CA 1
ATOM 1086 C C . PRO A 1 135 ? 31.791 10.373 -44.220 1.00 89.00 135 PRO A C 1
ATOM 1088 O O . PRO A 1 135 ? 32.228 10.630 -45.339 1.00 89.00 135 PRO A O 1
ATOM 1091 N N . ILE A 1 136 ? 31.683 9.120 -43.768 1.00 89.06 136 ILE A N 1
ATOM 1092 C CA . ILE A 1 136 ? 31.964 7.940 -44.595 1.00 89.06 136 ILE A CA 1
ATOM 1093 C C . ILE A 1 136 ? 30.848 7.787 -45.630 1.00 89.06 136 ILE A C 1
ATOM 1095 O O . ILE A 1 136 ? 31.124 7.736 -46.822 1.00 89.06 136 ILE A O 1
ATOM 1099 N N . PHE A 1 137 ? 29.591 7.816 -45.193 1.00 90.75 137 PHE A N 1
ATOM 1100 C CA . PHE A 1 137 ? 28.418 7.729 -46.065 1.00 90.75 137 PHE A CA 1
ATOM 1101 C C . PHE A 1 137 ? 28.423 8.804 -47.158 1.00 90.75 137 PHE A C 1
ATOM 1103 O O . PHE A 1 137 ? 28.250 8.484 -48.333 1.00 90.75 137 PHE A O 1
ATOM 1110 N N . ALA A 1 138 ? 28.748 10.049 -46.800 1.00 87.44 138 ALA A N 1
ATOM 1111 C CA . ALA A 1 138 ? 28.830 11.157 -47.748 1.00 87.44 138 ALA A CA 1
ATOM 1112 C C . ALA A 1 138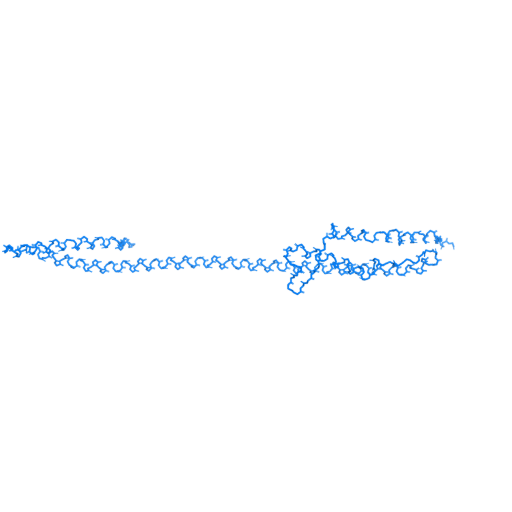 ? 29.880 10.941 -48.857 1.00 87.44 138 ALA A C 1
ATOM 1114 O O . ALA A 1 138 ? 29.655 11.335 -50.000 1.00 87.44 138 ALA A O 1
ATOM 1115 N N . ARG A 1 139 ? 31.019 10.296 -48.553 1.00 88.50 139 ARG A N 1
ATOM 1116 C CA . ARG A 1 139 ? 32.062 9.977 -49.552 1.00 88.50 139 ARG A CA 1
ATOM 1117 C C . ARG A 1 139 ? 31.611 8.927 -50.567 1.00 88.50 139 ARG A C 1
ATOM 1119 O O . ARG A 1 139 ? 32.122 8.919 -51.681 1.00 88.50 139 ARG A O 1
ATOM 1126 N N . HIS A 1 140 ? 30.661 8.086 -50.178 1.00 87.44 140 HIS A N 1
ATOM 1127 C CA . HIS A 1 140 ? 30.121 6.978 -50.964 1.00 87.44 140 HIS A CA 1
ATOM 1128 C C . HIS A 1 140 ? 28.721 7.280 -51.524 1.00 87.44 140 HIS A C 1
ATOM 1130 O O . HIS A 1 140 ? 27.961 6.379 -51.850 1.00 87.44 140 HIS A O 1
ATOM 1136 N N . GLY A 1 141 ? 28.330 8.558 -51.599 1.00 83.50 141 GLY A N 1
ATOM 1137 C CA . GLY A 1 141 ? 27.050 8.957 -52.195 1.00 83.50 141 GLY A CA 1
ATOM 1138 C C . GLY A 1 141 ? 25.802 8.511 -51.420 1.00 83.50 141 GLY A C 1
ATOM 1139 O O . GLY A 1 141 ? 24.691 8.650 -51.933 1.00 83.50 141 GLY A O 1
ATOM 1140 N N . VAL A 1 142 ? 25.950 8.019 -50.185 1.00 85.75 142 VAL A N 1
ATOM 1141 C CA . VAL A 1 142 ? 24.826 7.726 -49.289 1.00 85.75 142 VAL A CA 1
ATOM 1142 C C . VAL A 1 142 ? 24.351 9.041 -48.674 1.00 85.75 142 VAL A C 1
ATOM 1144 O O . VAL A 1 142 ? 25.142 9.794 -48.105 1.00 85.75 142 VAL A O 1
ATOM 1147 N N . GLY A 1 143 ? 23.056 9.335 -48.816 1.00 76.00 143 GLY A N 1
ATOM 1148 C CA . GLY A 1 143 ? 22.472 10.606 -48.384 1.00 76.00 143 GLY A CA 1
ATOM 1149 C C . GLY A 1 143 ? 22.657 10.884 -46.888 1.00 76.00 143 GLY A C 1
ATOM 1150 O O . GLY A 1 143 ? 22.531 9.983 -46.058 1.00 76.00 143 GLY A O 1
ATOM 1151 N N . ASP A 1 144 ? 22.922 12.147 -46.543 1.00 67.69 144 ASP A N 1
ATOM 1152 C CA . ASP A 1 144 ? 23.008 12.600 -45.151 1.00 67.69 144 ASP A CA 1
ATOM 1153 C C . ASP A 1 144 ? 21.597 12.720 -44.567 1.00 67.69 144 ASP A C 1
ATOM 1155 O O . ASP A 1 144 ? 20.894 13.711 -44.764 1.00 67.69 144 ASP A O 1
ATOM 1159 N N . GLN A 1 145 ? 21.149 11.663 -43.895 1.00 70.69 145 GLN A N 1
ATOM 1160 C CA . GLN A 1 145 ? 19.900 11.678 -43.148 1.00 70.69 145 GLN A CA 1
ATOM 1161 C C . GLN A 1 145 ? 20.148 12.099 -41.698 1.00 70.69 145 GLN A C 1
ATOM 1163 O O . GLN A 1 145 ? 21.083 11.658 -41.023 1.00 70.69 145 GLN A O 1
ATOM 1168 N N . GLU A 1 146 ? 19.282 12.978 -41.198 1.00 69.75 146 GLU A N 1
ATOM 1169 C CA . GLU A 1 146 ? 19.227 13.293 -39.778 1.00 69.75 146 GLU A CA 1
ATOM 1170 C C . GLU A 1 146 ? 18.600 12.122 -39.020 1.00 69.75 146 GLU A C 1
ATOM 1172 O O . GLU A 1 146 ? 17.430 11.787 -39.200 1.00 69.75 146 GLU A O 1
ATOM 1177 N N . TYR A 1 147 ? 19.384 11.506 -38.136 1.00 79.25 147 TYR A N 1
ATOM 1178 C CA . TYR A 1 147 ? 18.936 10.449 -37.230 1.00 79.25 147 TYR A CA 1
ATOM 1179 C C . TYR A 1 147 ? 18.168 11.042 -36.038 1.00 79.25 147 TYR A C 1
ATOM 1181 O O . TYR A 1 147 ? 18.546 10.862 -34.880 1.00 79.25 147 TYR A O 1
ATOM 1189 N N . SER A 1 148 ? 17.109 11.802 -36.326 1.00 79.25 148 SER A N 1
ATOM 1190 C CA . SER A 1 148 ? 16.376 12.605 -35.341 1.00 79.25 148 SER A CA 1
ATOM 1191 C C . SER A 1 148 ? 15.789 11.761 -34.206 1.00 79.25 148 SER A C 1
ATOM 1193 O O . SER A 1 148 ? 15.782 12.212 -33.064 1.00 79.25 148 SER A O 1
ATOM 1195 N N . GLU A 1 149 ? 15.368 10.520 -34.465 1.00 84.50 149 GLU A N 1
ATOM 1196 C CA . GLU A 1 149 ? 14.789 9.631 -33.443 1.00 84.50 149 GLU A CA 1
ATOM 1197 C C . GLU A 1 149 ? 15.764 9.237 -32.323 1.00 84.50 149 GLU A C 1
ATOM 1199 O O . GLU A 1 149 ? 15.315 8.922 -31.220 1.00 84.50 149 GLU A O 1
ATOM 1204 N N . PHE A 1 150 ? 17.075 9.289 -32.578 1.00 87.88 150 PHE A N 1
ATOM 1205 C CA . PHE A 1 150 ? 18.130 9.043 -31.583 1.00 87.88 150 PHE A CA 1
ATOM 1206 C C . PHE A 1 150 ? 18.589 10.330 -30.884 1.00 87.88 150 PHE A C 1
ATOM 1208 O O . PHE A 1 150 ? 19.399 10.291 -29.958 1.00 87.88 150 PHE A O 1
ATOM 1215 N N . GLY A 1 151 ? 18.077 11.483 -31.323 1.00 86.81 151 GLY A N 1
ATOM 1216 C CA . GLY A 1 151 ? 18.371 12.774 -30.723 1.00 86.81 151 GLY A CA 1
ATOM 1217 C C . GLY A 1 151 ? 17.852 12.866 -29.289 1.00 86.81 151 GLY A C 1
ATOM 1218 O O . GLY A 1 151 ? 16.748 12.412 -28.981 1.00 86.81 151 GLY A O 1
ATOM 1219 N N . VAL A 1 152 ? 18.634 13.523 -28.426 1.00 86.44 152 VAL A N 1
ATOM 1220 C CA . VAL A 1 152 ? 18.376 13.636 -26.978 1.00 86.44 152 VAL A CA 1
ATOM 1221 C C . VAL A 1 152 ? 16.943 14.089 -26.673 1.00 86.44 152 VAL A C 1
ATOM 1223 O O . VAL A 1 152 ? 16.294 13.509 -25.809 1.00 86.44 152 VAL A O 1
ATOM 1226 N N . GLY A 1 153 ? 16.412 15.071 -27.412 1.00 88.31 153 GLY A N 1
ATOM 1227 C CA . GLY A 1 153 ? 15.048 15.572 -27.204 1.00 88.31 153 GLY A CA 1
ATOM 1228 C C . GLY A 1 153 ? 13.957 14.527 -27.466 1.00 88.31 153 GLY A C 1
ATOM 1229 O O . GLY A 1 153 ? 13.061 14.356 -26.643 1.00 88.31 153 GLY A O 1
ATOM 1230 N N . ASN A 1 154 ? 14.059 13.778 -28.567 1.00 90.25 154 ASN A N 1
ATOM 1231 C CA . ASN A 1 154 ? 13.065 12.763 -28.929 1.00 90.25 154 ASN A CA 1
ATOM 1232 C C . ASN A 1 154 ? 13.121 11.563 -27.977 1.00 90.25 154 ASN A C 1
ATOM 1234 O O . ASN A 1 154 ? 12.085 11.068 -27.535 1.00 90.25 154 ASN A O 1
ATOM 1238 N N . VAL A 1 155 ? 14.327 11.148 -27.584 1.00 92.00 155 VAL A N 1
ATOM 1239 C CA . VAL A 1 155 ? 14.528 10.068 -26.607 1.00 92.00 155 VAL A CA 1
ATOM 1240 C C . VAL A 1 155 ? 13.969 10.460 -25.237 1.00 92.00 155 VAL A C 1
ATOM 1242 O O . VAL A 1 155 ? 13.242 9.679 -24.623 1.00 92.00 155 VAL A O 1
ATOM 1245 N N . GLN A 1 156 ? 14.239 11.685 -24.771 1.00 91.19 156 GLN A N 1
ATOM 1246 C CA . GLN A 1 156 ? 13.671 12.207 -23.525 1.00 91.19 156 GLN A CA 1
ATOM 1247 C C . GLN A 1 156 ? 12.145 12.294 -23.584 1.00 91.19 156 GLN A C 1
ATOM 1249 O O . GLN A 1 156 ? 11.476 11.940 -22.612 1.00 91.19 156 GLN A O 1
ATOM 1254 N N . GLN A 1 157 ? 11.582 12.716 -24.718 1.00 90.12 157 GLN A N 1
ATOM 1255 C CA . GLN A 1 157 ? 10.137 12.752 -24.909 1.00 90.12 157 GLN A CA 1
ATOM 1256 C C . GLN A 1 157 ? 9.531 11.347 -24.819 1.00 90.12 157 GLN A C 1
ATOM 1258 O O . GLN A 1 157 ? 8.590 11.157 -24.051 1.00 90.12 157 GLN A O 1
ATOM 1263 N N . ARG A 1 158 ? 10.081 10.345 -25.521 1.00 90.88 158 ARG A N 1
ATOM 1264 C CA . ARG A 1 158 ? 9.590 8.955 -25.442 1.00 90.88 158 ARG A CA 1
ATOM 1265 C C . ARG A 1 158 ? 9.710 8.379 -24.028 1.00 90.88 158 ARG A C 1
ATOM 1267 O O . ARG A 1 158 ? 8.734 7.831 -23.521 1.00 90.88 158 ARG A O 1
ATOM 1274 N N . LEU A 1 159 ? 10.840 8.585 -23.345 1.00 91.56 159 LEU A N 1
ATOM 1275 C CA . LEU A 1 159 ? 11.009 8.179 -21.942 1.00 91.56 159 LEU A CA 1
ATOM 1276 C C . LEU A 1 159 ? 9.989 8.848 -21.012 1.00 91.56 159 LEU A C 1
ATOM 1278 O O . LEU A 1 159 ? 9.413 8.180 -20.156 1.00 91.56 159 LEU A O 1
ATOM 1282 N N . SER A 1 160 ? 9.726 10.143 -21.196 1.00 90.00 160 SER A N 1
ATOM 1283 C CA . SER A 1 160 ? 8.708 10.874 -20.432 1.00 90.00 160 SER A CA 1
ATOM 1284 C C . SER A 1 160 ? 7.307 10.287 -20.635 1.00 90.00 160 SER A C 1
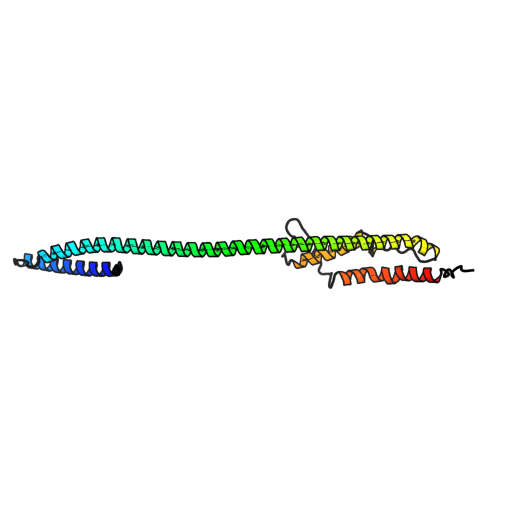ATOM 1286 O O . SER A 1 160 ? 6.558 10.126 -19.668 1.00 90.00 160 SER A O 1
ATOM 1288 N N . LEU A 1 161 ? 6.963 9.892 -21.868 1.00 89.56 161 LEU A N 1
ATOM 1289 C CA . LEU A 1 161 ? 5.697 9.214 -22.170 1.00 89.56 161 LEU A CA 1
ATOM 1290 C C . LEU A 1 161 ? 5.595 7.863 -21.452 1.00 89.56 161 LEU A C 1
ATOM 1292 O O . LEU A 1 161 ? 4.570 7.577 -20.833 1.00 89.56 161 LEU A O 1
ATOM 1296 N N . TYR A 1 162 ? 6.654 7.052 -21.498 1.00 90.69 162 TYR A N 1
ATOM 1297 C CA . TYR A 1 162 ? 6.698 5.750 -20.830 1.00 90.69 162 TYR A CA 1
ATOM 1298 C C . TYR A 1 162 ? 6.554 5.878 -19.309 1.00 90.69 162 TYR A C 1
ATOM 1300 O O . TYR A 1 162 ? 5.721 5.199 -18.710 1.00 90.69 162 TYR A O 1
ATOM 1308 N N . LEU A 1 163 ? 7.300 6.797 -18.692 1.00 90.12 163 LEU A N 1
ATOM 1309 C CA . LEU A 1 163 ? 7.202 7.077 -17.259 1.00 90.12 163 LEU A CA 1
ATOM 1310 C C . LEU A 1 163 ? 5.810 7.581 -16.869 1.00 90.12 163 LEU A C 1
ATOM 1312 O O . LEU A 1 163 ? 5.245 7.114 -15.884 1.00 90.12 163 LEU A O 1
ATOM 1316 N N . SER A 1 164 ? 5.229 8.483 -17.662 1.00 88.44 164 SER A N 1
ATOM 1317 C CA . SER A 1 164 ? 3.877 8.997 -17.415 1.00 88.44 164 SER A CA 1
ATOM 1318 C C . SER A 1 164 ? 2.824 7.886 -17.463 1.00 88.44 164 SER A C 1
ATOM 1320 O O . SER A 1 164 ? 1.942 7.858 -16.611 1.00 88.44 164 SER A O 1
ATOM 1322 N N . LEU A 1 165 ? 2.946 6.932 -18.396 1.00 87.19 165 LEU A N 1
ATOM 1323 C CA . LEU A 1 165 ? 2.086 5.743 -18.450 1.00 87.19 165 LEU A CA 1
ATOM 1324 C C . LEU A 1 165 ? 2.261 4.850 -17.209 1.00 87.19 165 LEU A C 1
ATOM 1326 O O . LEU A 1 165 ? 1.283 4.317 -16.691 1.00 87.19 165 LEU A O 1
ATOM 1330 N N . ALA A 1 166 ? 3.495 4.699 -16.715 1.00 87.38 166 ALA A N 1
ATOM 1331 C CA . ALA A 1 166 ? 3.766 3.962 -15.481 1.00 87.38 166 ALA A CA 1
ATOM 1332 C C . ALA A 1 166 ? 3.051 4.608 -14.284 1.00 87.38 166 ALA A C 1
ATOM 1334 O O . ALA A 1 166 ? 2.420 3.910 -13.494 1.00 87.38 166 ALA A O 1
ATOM 1335 N N . PHE A 1 167 ? 3.098 5.936 -14.169 1.00 86.75 167 PHE A N 1
ATOM 1336 C CA . PHE A 1 167 ? 2.420 6.650 -13.087 1.00 86.75 167 PHE A CA 1
ATOM 1337 C C . PHE A 1 167 ? 0.892 6.640 -13.212 1.00 86.75 167 PHE A C 1
ATOM 1339 O O . PHE A 1 167 ? 0.212 6.598 -12.191 1.00 86.75 167 PHE A O 1
ATOM 1346 N N . ASP A 1 168 ? 0.344 6.599 -14.429 1.00 82.62 168 ASP A N 1
ATOM 1347 C CA . ASP A 1 168 ? -1.102 6.443 -14.662 1.00 82.62 168 ASP A CA 1
ATOM 1348 C C . ASP A 1 168 ? -1.635 5.124 -14.065 1.00 82.62 168 ASP A C 1
ATOM 1350 O O . ASP A 1 168 ? -2.762 5.057 -13.581 1.00 82.62 168 ASP A O 1
ATOM 1354 N N . SER A 1 169 ? -0.794 4.082 -14.001 1.00 80.44 169 SER A N 1
ATOM 1355 C CA . SER A 1 169 ? -1.155 2.796 -13.383 1.00 80.44 169 SER A CA 1
ATOM 1356 C C . SER A 1 169 ? -1.330 2.843 -11.862 1.00 80.44 169 SER A C 1
ATOM 1358 O O . SER A 1 169 ? -1.851 1.892 -11.282 1.00 80.44 169 SER A O 1
ATOM 1360 N N . LEU A 1 170 ? -0.934 3.943 -11.210 1.00 81.19 170 LEU A N 1
ATOM 1361 C CA . LEU A 1 170 ? -1.158 4.131 -9.777 1.00 81.19 170 LEU A CA 1
ATOM 1362 C C . LEU A 1 170 ? -2.642 4.343 -9.427 1.00 81.19 170 LEU A C 1
ATOM 1364 O O . LEU A 1 170 ? -2.959 4.370 -8.239 1.00 81.19 170 LEU A O 1
ATOM 1368 N N . ASP A 1 171 ? -3.525 4.500 -10.427 1.00 73.38 171 ASP A N 1
ATOM 1369 C CA . ASP A 1 171 ? -4.981 4.701 -10.279 1.00 73.38 171 ASP A CA 1
ATOM 1370 C C . ASP A 1 171 ? -5.334 5.778 -9.240 1.00 73.38 171 ASP A C 1
ATOM 1372 O O . ASP A 1 171 ? -6.328 5.737 -8.509 1.00 73.38 171 ASP A O 1
ATOM 1376 N N . LEU A 1 172 ? -4.463 6.779 -9.147 1.00 76.06 172 LEU A N 1
ATOM 1377 C CA . LEU A 1 172 ? -4.748 7.984 -8.403 1.00 76.06 172 LEU A CA 1
ATOM 1378 C C . LEU A 1 172 ? -5.783 8.730 -9.242 1.00 76.06 172 LEU A C 1
ATOM 1380 O O . LEU A 1 172 ? -5.568 8.964 -10.426 1.00 76.06 172 LEU A O 1
ATOM 1384 N N . GLN A 1 173 ? -6.900 9.148 -8.643 1.00 76.56 173 GLN A N 1
ATOM 1385 C CA . GLN A 1 173 ? -7.954 9.925 -9.326 1.00 76.56 173 GLN A CA 1
ATOM 1386 C C . GLN A 1 173 ? -7.468 11.296 -9.862 1.00 76.56 173 GLN A C 1
ATOM 1388 O O . GLN A 1 173 ? -8.268 12.156 -10.227 1.00 76.56 173 GLN A O 1
ATOM 1393 N N . GLN A 1 174 ? -6.158 11.542 -9.829 1.00 82.38 174 GLN A N 1
ATOM 1394 C CA . GLN A 1 174 ? -5.450 12.775 -10.112 1.00 82.38 174 GLN A CA 1
ATOM 1395 C C . GLN A 1 174 ? -4.115 12.425 -10.780 1.00 82.38 174 GLN A C 1
ATOM 1397 O O . GLN A 1 174 ? -3.451 11.468 -10.389 1.00 82.38 174 GLN A O 1
ATOM 1402 N N . ASN A 1 175 ? -3.661 13.267 -11.708 1.00 83.38 175 ASN A N 1
ATOM 1403 C CA . ASN A 1 175 ? -2.373 13.089 -12.392 1.00 83.38 175 ASN A CA 1
ATOM 1404 C C . ASN A 1 175 ? -1.192 13.651 -11.578 1.00 83.38 175 ASN A C 1
ATOM 1406 O O . ASN A 1 175 ? -0.262 14.250 -12.127 1.00 83.38 175 ASN A O 1
ATOM 1410 N N . HIS A 1 176 ? -1.273 13.556 -10.251 1.00 85.94 176 HIS A N 1
ATOM 1411 C CA . HIS A 1 176 ? -0.229 14.043 -9.367 1.00 85.94 176 HIS A CA 1
ATOM 1412 C C . HIS A 1 176 ? -0.145 13.261 -8.059 1.00 85.94 176 HIS A C 1
ATOM 1414 O O . HIS A 1 176 ? -1.145 12.803 -7.504 1.00 85.94 176 HIS A O 1
ATOM 1420 N N . LEU A 1 177 ? 1.057 13.219 -7.496 1.00 85.50 177 LEU A N 1
ATOM 1421 C CA . LEU A 1 177 ? 1.340 12.738 -6.152 1.00 85.50 177 LEU A CA 1
ATOM 1422 C C . LEU A 1 177 ? 2.236 13.762 -5.449 1.00 85.50 177 LEU A C 1
ATOM 1424 O O . LEU A 1 177 ? 3.439 13.849 -5.700 1.00 85.50 177 LEU A O 1
ATOM 1428 N N . GLY A 1 178 ? 1.638 14.568 -4.569 1.00 86.81 178 GLY A N 1
ATOM 1429 C CA . GLY A 1 178 ? 2.338 15.678 -3.923 1.00 86.81 178 GLY A CA 1
ATOM 1430 C C . GLY A 1 178 ? 2.848 16.691 -4.951 1.00 86.81 178 GLY A C 1
ATOM 1431 O O . GLY A 1 178 ? 2.058 17.325 -5.640 1.00 86.81 178 GLY A O 1
ATOM 1432 N N . GLN A 1 179 ? 4.170 16.849 -5.040 1.00 89.56 179 GLN A N 1
ATOM 1433 C CA . GLN A 1 179 ? 4.822 17.755 -5.998 1.00 89.56 179 GLN A CA 1
ATOM 1434 C C . GLN A 1 179 ? 5.077 17.113 -7.370 1.00 89.56 179 GLN A C 1
ATOM 1436 O O . GLN A 1 179 ? 5.429 17.811 -8.318 1.00 89.56 179 GLN A O 1
ATOM 1441 N N . VAL A 1 180 ? 4.928 15.792 -7.484 1.00 86.88 180 VAL A N 1
ATOM 1442 C CA . VAL A 1 180 ? 5.149 15.067 -8.736 1.00 86.88 180 VAL A CA 1
ATOM 1443 C C . VAL A 1 180 ? 3.873 15.138 -9.560 1.00 86.88 180 VAL A C 1
ATOM 1445 O O . VAL A 1 180 ? 2.818 14.736 -9.083 1.00 86.88 180 VAL A O 1
ATOM 1448 N N . THR A 1 181 ? 3.967 15.639 -10.788 1.00 87.00 181 THR A N 1
ATOM 1449 C CA . THR A 1 181 ? 2.849 15.709 -11.739 1.00 87.00 181 THR A CA 1
ATOM 1450 C C . THR A 1 181 ? 3.230 14.981 -13.022 1.00 87.00 181 THR A C 1
ATOM 1452 O O . THR A 1 181 ? 4.392 15.009 -13.433 1.00 87.00 181 THR A O 1
ATOM 1455 N N . TRP A 1 182 ? 2.269 14.311 -13.647 1.00 88.69 182 TRP A N 1
ATOM 1456 C CA . TRP A 1 182 ? 2.444 13.649 -14.940 1.00 88.69 182 TRP A CA 1
ATOM 1457 C C . TRP A 1 182 ? 1.252 13.940 -15.850 1.00 88.69 182 TRP A C 1
ATOM 1459 O O . TRP A 1 182 ? 0.248 14.513 -15.434 1.00 88.69 182 TRP A O 1
ATOM 1469 N N . HIS A 1 183 ? 1.371 13.581 -17.125 1.00 82.69 183 HIS A N 1
ATOM 1470 C CA . HIS A 1 183 ? 0.279 13.713 -18.085 1.00 82.69 183 HIS A CA 1
ATOM 1471 C C . HIS A 1 183 ? -0.320 12.330 -18.337 1.00 82.69 183 HIS A C 1
ATOM 1473 O O . HIS A 1 183 ? 0.414 11.421 -18.724 1.00 82.69 183 HIS A O 1
ATOM 1479 N N . SER A 1 184 ? -1.634 12.162 -18.151 1.00 71.31 184 SER A N 1
ATOM 1480 C CA . SER A 1 184 ? -2.303 10.924 -18.571 1.00 71.31 184 SER A CA 1
ATOM 1481 C C . SER A 1 184 ? -2.153 10.771 -20.085 1.00 71.31 184 SER A C 1
ATOM 1483 O O . SER A 1 184 ? -2.408 11.710 -20.847 1.00 71.31 184 SER A O 1
ATOM 1485 N N 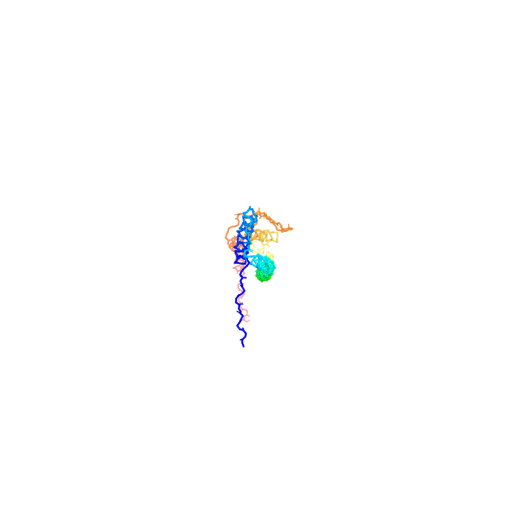. ASN A 1 185 ? -1.668 9.606 -20.514 1.00 67.19 185 ASN A N 1
ATOM 1486 C CA . ASN A 1 185 ? -1.277 9.372 -21.899 1.00 67.19 185 ASN A CA 1
ATOM 1487 C C . ASN A 1 185 ? -1.878 8.063 -22.434 1.00 67.19 185 ASN A C 1
ATOM 1489 O O . ASN A 1 185 ? -1.181 7.057 -22.580 1.00 67.19 185 ASN A O 1
ATOM 1493 N N . PRO A 1 186 ? -3.179 8.062 -22.782 1.00 63.44 186 PRO A N 1
ATOM 1494 C CA . PRO A 1 186 ? -3.898 6.851 -23.190 1.00 63.44 186 PRO A CA 1
ATOM 1495 C C . PRO A 1 186 ? -3.457 6.286 -24.557 1.00 63.44 186 PRO A C 1
ATOM 1497 O O . PRO A 1 186 ? -3.953 5.244 -24.992 1.00 63.44 186 PRO A O 1
ATOM 1500 N N . GLY A 1 187 ? -2.559 6.982 -25.267 1.00 66.25 187 GLY A N 1
ATOM 1501 C CA . GLY A 1 187 ? -2.109 6.631 -26.616 1.00 66.25 187 GLY A CA 1
ATOM 1502 C C . GLY A 1 187 ? -1.007 5.571 -26.681 1.00 66.25 187 GLY A C 1
ATOM 1503 O O . GLY A 1 187 ? -0.850 4.932 -27.720 1.00 66.25 187 GLY A O 1
ATOM 1504 N N . VAL A 1 188 ? -0.261 5.344 -25.596 1.00 72.81 188 VAL A N 1
ATOM 1505 C CA . VAL A 1 188 ? 0.827 4.357 -25.576 1.00 72.81 188 VAL A CA 1
ATOM 1506 C C . VAL A 1 188 ? 0.259 3.005 -25.148 1.00 72.81 188 VAL A C 1
ATOM 1508 O O . VAL A 1 188 ? -0.086 2.797 -23.989 1.00 72.81 188 VAL A O 1
ATOM 1511 N N . ARG A 1 189 ? 0.133 2.075 -26.101 1.00 74.56 189 ARG A N 1
ATOM 1512 C CA . ARG A 1 189 ? -0.341 0.703 -25.858 1.00 74.56 189 ARG A CA 1
ATOM 1513 C C . ARG A 1 189 ? 0.794 -0.294 -26.077 1.00 74.56 189 ARG A C 1
ATOM 1515 O O . ARG A 1 189 ? 1.598 -0.115 -26.987 1.00 74.56 189 ARG A O 1
ATOM 1522 N N . GLY A 1 190 ? 0.828 -1.360 -25.281 1.00 80.75 190 GLY A N 1
ATOM 1523 C CA . GLY A 1 190 ? 1.846 -2.413 -25.382 1.00 80.75 190 GLY A CA 1
ATOM 1524 C C . GLY A 1 190 ? 3.106 -2.140 -24.557 1.00 80.75 190 GLY A C 1
ATOM 1525 O O . GLY A 1 190 ? 3.152 -1.205 -23.757 1.00 80.75 190 GLY A O 1
ATOM 1526 N N . SER A 1 191 ? 4.120 -2.992 -24.718 1.00 89.88 191 SER A N 1
ATOM 1527 C CA . SER A 1 191 ? 5.365 -2.893 -23.950 1.00 89.88 191 SER A CA 1
ATOM 1528 C C . SER A 1 191 ? 6.235 -1.715 -24.414 1.00 89.88 191 SER A C 1
ATOM 1530 O O . SER A 1 191 ? 6.241 -1.352 -25.593 1.00 89.88 191 SER A O 1
ATOM 1532 N N . TRP A 1 192 ? 7.004 -1.111 -23.497 1.00 91.12 192 TRP A N 1
ATOM 1533 C CA . TRP A 1 192 ? 7.909 0.004 -23.827 1.00 91.12 192 TRP A CA 1
ATOM 1534 C C . TRP A 1 192 ? 8.929 -0.395 -24.898 1.00 91.12 192 TRP A C 1
ATOM 1536 O O . TRP A 1 192 ? 9.183 0.365 -25.824 1.00 91.12 192 TRP A O 1
ATOM 1546 N N . ASN A 1 193 ? 9.444 -1.625 -24.823 1.00 92.94 193 ASN A N 1
ATOM 1547 C CA . ASN A 1 193 ? 10.394 -2.160 -25.795 1.00 92.94 193 ASN A CA 1
ATOM 1548 C C . ASN A 1 193 ? 9.801 -2.281 -27.210 1.00 92.94 193 ASN A C 1
ATOM 1550 O O . ASN A 1 193 ? 10.461 -1.944 -28.190 1.00 92.94 193 ASN A O 1
ATOM 1554 N N . GLU A 1 194 ? 8.554 -2.741 -27.341 1.00 91.88 194 GLU A N 1
ATOM 1555 C CA . GLU A 1 194 ? 7.890 -2.818 -28.648 1.00 91.88 194 GLU A CA 1
ATOM 1556 C C . GLU A 1 194 ? 7.682 -1.436 -29.260 1.00 91.88 194 GLU A C 1
ATOM 1558 O O . GLU A 1 194 ? 7.894 -1.259 -30.460 1.00 91.88 194 GLU A O 1
ATOM 1563 N N . ASN A 1 195 ? 7.263 -0.466 -28.447 1.00 91.19 195 ASN A N 1
ATOM 1564 C CA . ASN A 1 195 ? 7.056 0.903 -28.906 1.00 91.19 195 ASN A CA 1
ATOM 1565 C C . ASN A 1 195 ? 8.377 1.552 -29.322 1.00 91.19 195 ASN A C 1
ATOM 1567 O O . ASN A 1 195 ? 8.441 2.151 -30.395 1.00 91.19 195 ASN A O 1
ATOM 1571 N N . GLU A 1 196 ? 9.444 1.332 -28.554 1.00 92.69 196 GLU A N 1
ATOM 1572 C CA . GLU A 1 196 ? 10.775 1.828 -28.894 1.00 92.69 196 GLU A CA 1
ATOM 1573 C C . GLU A 1 196 ? 11.302 1.188 -30.180 1.00 92.69 196 GLU A C 1
ATOM 1575 O O . GLU A 1 196 ? 11.712 1.886 -31.103 1.00 92.69 196 GLU A O 1
ATOM 1580 N N . THR A 1 197 ? 11.186 -0.136 -30.302 1.00 92.06 197 THR A N 1
ATOM 1581 C CA . THR A 1 197 ? 11.590 -0.867 -31.509 1.00 92.06 197 THR A CA 1
ATOM 1582 C C . THR A 1 197 ? 10.839 -0.358 -32.739 1.00 92.06 197 THR A C 1
ATOM 1584 O O . THR A 1 197 ? 11.442 -0.141 -33.790 1.00 92.06 197 THR A O 1
ATOM 1587 N N . LYS A 1 198 ? 9.525 -0.127 -32.636 1.00 90.25 198 LYS A N 1
ATOM 1588 C CA . LYS A 1 198 ? 8.726 0.422 -33.743 1.00 90.25 198 LYS A CA 1
ATOM 1589 C C . LYS A 1 198 ? 9.162 1.838 -34.114 1.00 90.25 198 LYS A C 1
ATOM 1591 O O . LYS A 1 198 ? 9.270 2.114 -35.304 1.00 90.25 198 LYS A O 1
ATOM 1596 N N . ALA A 1 199 ? 9.443 2.689 -33.127 1.00 88.12 199 ALA A N 1
ATOM 1597 C CA . ALA A 1 199 ? 9.879 4.063 -33.358 1.00 88.12 199 ALA A CA 1
ATOM 1598 C C . ALA A 1 199 ? 11.216 4.122 -34.114 1.00 88.12 199 ALA A C 1
ATOM 1600 O O . ALA A 1 199 ? 11.353 4.883 -35.069 1.00 88.12 199 ALA A O 1
ATOM 1601 N N . ILE A 1 200 ? 12.184 3.279 -33.740 1.00 90.81 200 ILE A N 1
ATOM 1602 C CA . ILE A 1 200 ? 13.551 3.381 -34.273 1.00 90.81 200 ILE A CA 1
ATOM 1603 C C . ILE A 1 200 ? 13.837 2.452 -35.458 1.00 90.81 200 ILE A C 1
ATOM 1605 O O . ILE A 1 200 ? 14.721 2.747 -36.260 1.00 90.81 200 ILE A O 1
ATOM 1609 N N . SER A 1 201 ? 13.119 1.331 -35.600 1.00 88.88 201 SER A N 1
ATOM 1610 C CA . SER A 1 201 ? 13.464 0.271 -36.569 1.00 88.88 201 SER A CA 1
ATOM 1611 C C . SER A 1 201 ? 13.495 0.744 -38.020 1.00 88.88 201 SER A C 1
ATOM 1613 O O . SER A 1 201 ? 14.348 0.291 -38.783 1.00 88.88 201 SER A O 1
ATOM 1615 N N . GLY A 1 202 ? 12.607 1.665 -38.404 1.00 86.69 202 GLY A N 1
ATOM 1616 C CA . GLY A 1 202 ? 12.578 2.228 -39.753 1.00 86.69 202 GLY A CA 1
ATOM 1617 C C . GLY A 1 202 ? 13.874 2.962 -40.102 1.00 86.69 202 GLY A C 1
ATOM 1618 O O . GLY A 1 202 ? 14.461 2.705 -41.151 1.00 86.69 202 GLY A O 1
ATOM 1619 N N . LEU A 1 203 ? 14.362 3.816 -39.199 1.00 86.12 203 LEU A N 1
ATOM 1620 C CA . LEU A 1 203 ? 15.620 4.540 -39.390 1.00 86.12 203 LEU A CA 1
ATOM 1621 C C . LEU A 1 203 ? 16.837 3.641 -39.174 1.00 86.12 203 LEU A C 1
ATOM 1623 O O . LEU A 1 203 ? 17.782 3.680 -39.954 1.00 86.12 203 LEU A O 1
ATOM 1627 N N . PHE A 1 204 ? 16.827 2.795 -38.150 1.00 89.56 204 PHE A N 1
ATOM 1628 C CA . PHE A 1 204 ? 17.979 1.953 -37.856 1.00 89.56 204 PHE A CA 1
ATOM 1629 C C . PHE A 1 204 ? 18.198 0.884 -38.934 1.00 89.56 204 PHE A C 1
ATOM 1631 O O . PHE A 1 204 ? 19.233 0.867 -39.595 1.00 89.56 204 PHE A O 1
ATOM 1638 N N . ASN A 1 205 ? 17.200 0.031 -39.175 1.00 88.31 205 ASN A N 1
ATOM 1639 C CA . ASN A 1 205 ? 17.326 -1.064 -40.138 1.00 88.31 205 ASN A CA 1
ATOM 1640 C C . ASN A 1 205 ? 17.150 -0.580 -41.578 1.00 88.31 205 ASN A C 1
ATOM 1642 O O . ASN A 1 205 ? 17.804 -1.081 -42.487 1.00 88.31 205 ASN A O 1
ATOM 1646 N N . GLY A 1 206 ? 16.223 0.352 -41.807 1.00 84.81 206 GLY A N 1
ATOM 1647 C CA . GLY A 1 206 ? 15.850 0.783 -43.154 1.00 84.81 206 GLY A CA 1
ATOM 1648 C C . GLY A 1 206 ? 16.790 1.817 -43.761 1.00 84.81 206 GLY A C 1
ATOM 1649 O O . GLY A 1 206 ? 16.865 1.886 -44.988 1.00 84.81 206 GLY A O 1
ATOM 1650 N N . VAL A 1 207 ? 17.502 2.583 -42.930 1.00 85.62 207 VAL A N 1
ATOM 1651 C CA . VAL A 1 207 ? 18.412 3.644 -43.376 1.00 85.62 207 VAL A CA 1
ATOM 1652 C C . VAL A 1 207 ? 19.843 3.342 -42.952 1.00 85.62 207 VAL A C 1
ATOM 1654 O O . VAL A 1 207 ? 20.684 3.099 -43.813 1.00 85.62 207 VAL A O 1
ATOM 1657 N N . PHE A 1 208 ? 20.124 3.317 -41.648 1.00 89.06 208 PHE A N 1
ATOM 1658 C CA . PHE A 1 208 ? 21.497 3.266 -41.148 1.00 89.06 208 PHE A CA 1
ATOM 1659 C C . PHE A 1 208 ? 22.222 1.977 -41.554 1.00 89.06 208 PHE A C 1
ATOM 1661 O O . PHE A 1 208 ? 23.246 2.046 -42.231 1.00 89.06 208 PHE A O 1
ATOM 1668 N N . LEU A 1 209 ? 21.671 0.804 -41.221 1.00 91.69 209 LEU A N 1
ATOM 1669 C CA . LEU A 1 209 ? 22.298 -0.482 -41.555 1.00 91.69 209 LEU A CA 1
ATOM 1670 C C . LEU A 1 209 ? 22.398 -0.712 -43.067 1.00 91.69 209 LEU A C 1
ATOM 1672 O O . LEU A 1 209 ? 23.427 -1.173 -43.544 1.00 91.69 209 LEU A O 1
ATOM 1676 N N . ARG A 1 210 ? 21.382 -0.316 -43.844 1.00 88.62 210 ARG A N 1
ATOM 1677 C CA . ARG A 1 210 ? 21.460 -0.394 -45.312 1.00 88.62 210 ARG A CA 1
ATOM 1678 C C . ARG A 1 210 ? 22.535 0.521 -45.891 1.00 88.62 210 ARG A C 1
ATOM 1680 O O . ARG A 1 210 ? 23.164 0.150 -46.878 1.00 88.62 210 ARG A O 1
ATOM 1687 N N . GLY A 1 211 ? 22.742 1.695 -45.295 1.00 87.50 211 GLY A N 1
ATOM 1688 C CA . GLY A 1 211 ? 23.846 2.589 -45.639 1.00 87.50 211 GLY A CA 1
ATOM 1689 C C . GLY A 1 211 ? 25.199 1.928 -45.386 1.00 87.50 211 GLY A C 1
ATOM 1690 O O . GLY A 1 211 ? 26.054 1.948 -46.268 1.00 87.50 211 GLY A O 1
ATOM 1691 N N . ILE A 1 212 ? 25.361 1.260 -44.235 1.00 90.75 212 ILE A N 1
ATOM 1692 C CA . ILE A 1 212 ? 26.557 0.454 -43.940 1.00 90.75 212 ILE A CA 1
ATOM 1693 C C . ILE A 1 212 ? 26.746 -0.630 -45.006 1.00 90.75 212 ILE A C 1
ATOM 1695 O O . ILE A 1 212 ? 27.810 -0.698 -45.614 1.00 90.75 212 ILE A O 1
ATOM 1699 N N . ASP A 1 213 ? 25.718 -1.438 -45.275 1.00 91.44 213 ASP A N 1
ATOM 1700 C CA . ASP A 1 213 ? 25.786 -2.535 -46.248 1.00 91.44 213 ASP A CA 1
ATOM 1701 C C . ASP A 1 213 ? 26.143 -2.050 -47.658 1.00 91.44 213 ASP A C 1
ATOM 1703 O O . ASP A 1 213 ? 26.824 -2.750 -48.407 1.00 91.44 213 ASP A O 1
ATOM 1707 N N . HIS A 1 214 ? 25.665 -0.866 -48.047 1.00 87.81 214 HIS A N 1
ATOM 1708 C CA . HIS A 1 214 ? 25.997 -0.261 -49.331 1.00 87.81 214 HIS A CA 1
ATOM 1709 C C . HIS A 1 214 ? 27.477 0.120 -49.399 1.00 87.81 214 HIS A C 1
ATOM 1711 O O . HIS A 1 214 ? 28.170 -0.321 -50.312 1.00 87.81 214 HIS A O 1
ATOM 1717 N N . VAL A 1 215 ? 27.977 0.855 -48.401 1.00 88.94 215 VAL A N 1
ATOM 1718 C CA . VAL A 1 215 ? 29.390 1.257 -48.346 1.00 88.94 215 VAL A CA 1
ATOM 1719 C C . VAL A 1 215 ? 30.313 0.041 -48.291 1.00 88.94 215 VAL A C 1
ATOM 1721 O O . VAL A 1 215 ? 31.313 0.000 -49.001 1.00 88.94 215 VAL A O 1
ATOM 1724 N N . LEU A 1 216 ? 29.969 -0.981 -47.503 1.00 90.44 216 LEU A N 1
ATOM 1725 C CA . LEU A 1 216 ? 30.767 -2.206 -47.409 1.00 90.44 216 LEU A CA 1
ATOM 1726 C C . LEU A 1 216 ? 30.865 -2.962 -48.740 1.00 90.44 216 LEU A C 1
ATOM 1728 O O . LEU A 1 216 ? 31.892 -3.573 -48.996 1.00 90.44 216 LEU A O 1
ATOM 1732 N N . LYS A 1 217 ? 29.837 -2.913 -49.596 1.00 88.50 217 LYS A N 1
ATOM 1733 C CA . LYS A 1 217 ? 29.889 -3.525 -50.937 1.00 88.50 217 LYS A CA 1
ATOM 1734 C C . LYS A 1 217 ? 30.777 -2.760 -51.913 1.00 88.50 217 LYS A C 1
ATOM 1736 O O . LYS A 1 217 ? 31.294 -3.360 -52.850 1.00 88.50 217 LYS A O 1
ATOM 1741 N N . GLU A 1 218 ? 30.895 -1.447 -51.741 1.00 85.38 218 GLU A N 1
ATOM 1742 C CA . GLU A 1 218 ? 31.739 -0.606 -52.593 1.00 85.38 218 GLU A CA 1
ATOM 1743 C C . GLU A 1 218 ? 33.208 -0.620 -52.172 1.00 85.38 218 GLU A C 1
ATOM 1745 O O . GLU A 1 218 ? 34.090 -0.373 -52.996 1.00 85.38 218 GLU A O 1
ATOM 1750 N N . LEU A 1 219 ? 33.483 -0.901 -50.897 1.00 83.75 219 LEU A N 1
ATOM 1751 C CA . LEU A 1 219 ? 34.842 -1.040 -50.401 1.00 83.75 219 LEU A CA 1
ATOM 1752 C C . LEU A 1 219 ? 35.422 -2.381 -50.879 1.00 83.75 219 LEU A C 1
ATOM 1754 O O . LEU A 1 219 ? 34.869 -3.430 -50.549 1.00 83.75 219 LEU A O 1
ATOM 1758 N N . PRO A 1 220 ? 36.530 -2.385 -51.643 1.00 74.38 220 PRO A N 1
ATOM 1759 C CA . PRO A 1 220 ? 37.184 -3.631 -52.009 1.00 74.38 220 PRO A CA 1
ATOM 1760 C C . PRO A 1 220 ? 37.645 -4.346 -50.737 1.00 74.38 220 PRO A C 1
ATOM 1762 O O . PRO A 1 220 ? 38.280 -3.731 -49.876 1.00 74.38 220 PRO A O 1
ATOM 1765 N N . GLU A 1 221 ? 37.344 -5.642 -50.619 1.00 71.19 221 GLU A N 1
ATOM 1766 C CA . GLU A 1 221 ? 37.978 -6.480 -49.604 1.00 71.19 221 GLU A CA 1
ATOM 1767 C C . GLU A 1 221 ? 39.488 -6.389 -49.836 1.00 71.19 221 GLU A C 1
ATOM 1769 O O . GLU A 1 221 ? 39.982 -6.730 -50.914 1.00 71.19 221 GLU A O 1
ATOM 1774 N N . LEU A 1 222 ? 40.223 -5.863 -48.854 1.00 59.06 222 LEU A N 1
ATOM 1775 C CA . LEU A 1 222 ? 41.676 -5.955 -48.848 1.00 59.06 222 LEU A CA 1
ATOM 1776 C C . LEU A 1 222 ? 42.003 -7.448 -48.816 1.00 59.06 222 LEU A C 1
ATOM 1778 O O . LEU A 1 222 ? 41.946 -8.076 -47.762 1.00 59.06 222 LEU A O 1
ATOM 1782 N N . ALA A 1 223 ? 42.277 -8.027 -49.986 1.00 52.25 223 ALA A N 1
ATOM 1783 C CA . ALA A 1 223 ? 42.888 -9.337 -50.075 1.00 52.25 223 ALA A CA 1
ATOM 1784 C C . ALA A 1 223 ? 44.161 -9.277 -49.230 1.00 52.25 223 ALA A C 1
ATOM 1786 O O . ALA A 1 223 ? 44.982 -8.385 -49.447 1.00 52.25 223 ALA A O 1
ATOM 1787 N N . ASP A 1 224 ? 44.273 -10.175 -48.249 1.00 50.97 224 ASP A N 1
ATOM 1788 C CA . ASP A 1 224 ? 45.447 -10.315 -47.392 1.00 50.97 224 ASP A CA 1
ATOM 1789 C C . ASP A 1 224 ? 46.717 -10.177 -48.242 1.00 50.97 224 ASP A C 1
ATOM 1791 O O . ASP A 1 224 ? 47.041 -11.059 -49.043 1.00 50.97 224 ASP A O 1
ATOM 1795 N N . GLU A 1 225 ? 47.447 -9.073 -48.065 1.00 47.06 225 GLU A N 1
ATOM 1796 C CA . GLU A 1 225 ? 48.815 -8.926 -48.555 1.00 47.06 225 GLU A CA 1
ATOM 1797 C C . GLU A 1 225 ? 49.704 -9.891 -47.756 1.00 47.06 225 GLU A C 1
ATOM 1799 O O . GLU A 1 225 ? 50.413 -9.535 -46.816 1.00 47.06 225 GLU A O 1
ATOM 1804 N N . LYS A 1 226 ? 49.633 -11.169 -48.123 1.00 51.00 226 LYS A N 1
ATOM 1805 C CA . LYS A 1 226 ? 50.727 -12.122 -47.986 1.00 51.00 226 LYS A CA 1
ATOM 1806 C C . LYS A 1 226 ? 51.233 -12.453 -49.385 1.00 51.00 226 LYS A C 1
ATOM 1808 O O . LYS A 1 226 ? 50.844 -13.465 -49.966 1.00 51.00 226 LYS A O 1
ATOM 1813 N N . ALA A 1 227 ? 52.111 -11.596 -49.891 1.00 42.09 227 ALA A N 1
ATOM 1814 C CA . ALA A 1 227 ? 53.072 -11.908 -50.943 1.00 42.09 227 ALA A CA 1
ATOM 1815 C C . ALA A 1 227 ? 54.370 -11.146 -50.663 1.00 42.09 227 ALA A C 1
ATOM 1817 O O . ALA A 1 227 ? 54.291 -9.911 -50.489 1.00 42.09 227 ALA A O 1
#